Protein AF-A0A7S4CGT8-F1 (afdb_monomer)

Organism: NCBI:txid73025

Nearest PDB structures (foldseek):
  7f4m-assembly1_B  TM=7.352E-01  e=2.333E-02  Tetrahymena thermophila SB210
  4tog-assembly1_A  TM=1.913E-01  e=3.742E+00  Pseudomonas aeruginosa PAO1
  4toh-assembly1_A  TM=1.642E-01  e=3.742E+00  Pseudomonas aeruginosa PAO1
  5d8y-assembly1_A  TM=1.701E-01  e=5.578E+00  Pseudomonas aeruginosa PAO1
  5d8y-assembly1_C  TM=1.646E-01  e=7.419E+00  Pseudomonas aeruginosa PAO1

pLDDT: mean 87.57, std 8.96, range [47.09, 98.0]

Solvent-accessible surface area (backbone atoms only — not comparable to full-atom values): 11801 Å² total; per-residue (Å²): 112,94,61,56,72,64,44,48,50,9,46,46,45,44,24,34,70,66,15,29,82,41,47,69,58,43,48,74,68,22,32,55,65,94,59,52,67,67,51,56,52,52,40,47,26,62,61,36,29,29,68,76,59,76,47,44,58,66,38,24,33,45,56,68,61,46,21,54,53,39,55,50,50,48,52,54,37,70,78,32,62,68,57,20,62,75,69,33,38,42,77,56,96,81,23,42,35,77,52,74,78,83,74,50,72,66,57,38,52,52,43,30,50,54,43,37,75,75,32,33,58,52,74,65,56,36,53,50,51,74,68,36,60,71,57,47,48,54,25,44,52,40,24,61,54,40,50,56,51,51,52,52,52,51,52,52,50,51,51,52,52,50,55,52,52,53,50,54,49,51,52,51,50,50,51,52,50,52,56,54,56,73,73,49,56,72,69,58,50,50,54,50,52,51,53,51,50,54,52,51,52,54,52,51,53,52,50,52,54,50,50,56,52,53,57,54,66,76,74,112

Radius of gyration: 32.78 Å; Cα contacts (8 Å, |Δi|>4): 185; chains: 1; bounding box: 72×41×88 Å

Mean predicted aligned error: 11.58 Å

Secondary structure (DSSP, 8-state):
--S-HHHHHHHHHHHHHH-TT-HHHHHHTTSSTT--HHHHHHHHHHHHTBS--GGGTT--B-HHHHHHHHHHHHHHHHH-HHHHHHHTEEEETTEEEE-SSPPPHHHHHHHHHHHHHHHBPPHHHHHHHTT-HHHHHHHHHHHHHHHHHHHHHHHHHHHHHHHHHHHHHHHHHHHHHHHHHHTS-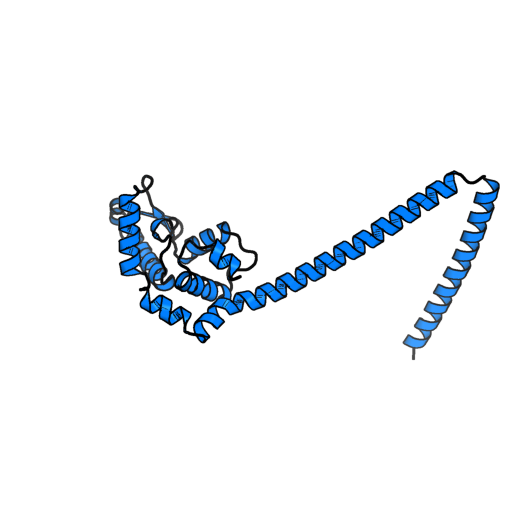HHHHHHHHHHHHHHHHHHHHHHHHHHHHHHHHT--

Foldseek 3Di:
DPDDPLLVLLLQLCCLQFNPPVVVVCVVLQSPDPDDPVNNLVCLQVQLQENDCLLRGRFNFRSVQSSVVLQVVLVVCVVPVVVCVVVQWDRDPSHIYHHDDDDDPVRSVVSNVVRCVRTGDDPVRSVVCVVDPVSVCSNNVSNVVSVVVVVVVVVVVVVVVVVVVVVVVVVVVVVVVVVVLVPDDPVVNVVVVVVVVVVVVVVVVVVVVVVVVVVVVVVD

Structure (mmCIF, N/CA/C/O backbone):
data_AF-A0A7S4CGT8-F1
#
_entry.id   AF-A0A7S4CGT8-F1
#
loop_
_atom_site.group_PDB
_atom_site.id
_atom_site.type_symbol
_atom_site.label_atom_id
_atom_site.label_alt_id
_atom_site.label_comp_id
_atom_site.label_asym_id
_atom_site.label_entity_id
_atom_site.label_seq_id
_atom_site.pdbx_PDB_ins_code
_atom_site.Cartn_x
_atom_site.Cartn_y
_atom_site.Cartn_z
_atom_site.occupancy
_atom_site.B_iso_or_equiv
_atom_site.auth_seq_id
_atom_site.auth_comp_id
_atom_site.auth_asym_id
_atom_site.auth_atom_id
_atom_site.pdbx_PDB_model_num
ATOM 1 N N . VAL A 1 1 ? -8.430 6.911 -1.089 1.00 69.12 1 VAL A N 1
ATOM 2 C CA . VAL A 1 1 ? -7.088 6.380 -0.722 1.00 69.12 1 VAL A CA 1
ATOM 3 C C . VAL A 1 1 ? -6.114 6.291 -1.906 1.00 69.12 1 VAL A C 1
ATOM 5 O O . VAL A 1 1 ? -4.959 5.970 -1.682 1.00 69.12 1 VAL A O 1
ATOM 8 N N . GLY A 1 2 ? -6.520 6.610 -3.147 1.00 80.12 2 GLY A N 1
ATOM 9 C CA . GLY A 1 2 ? -5.608 6.614 -4.307 1.00 80.12 2 GLY A CA 1
ATOM 10 C C . GLY A 1 2 ? -5.154 5.225 -4.782 1.00 80.12 2 GLY A C 1
ATOM 11 O O . GLY A 1 2 ? -4.204 5.131 -5.553 1.00 80.12 2 GLY A O 1
ATOM 12 N N . LEU A 1 3 ? -5.808 4.159 -4.312 1.00 85.75 3 LEU A N 1
ATOM 13 C CA . LEU A 1 3 ? -5.615 2.781 -4.762 1.00 85.75 3 LEU A CA 1
ATOM 14 C C . LEU A 1 3 ? -6.797 2.357 -5.632 1.00 85.75 3 LEU A C 1
ATOM 16 O O . LEU A 1 3 ? -7.907 2.843 -5.413 1.00 85.75 3 LEU A O 1
ATOM 20 N N . SER A 1 4 ? -6.561 1.428 -6.563 1.00 88.25 4 SER A N 1
ATOM 21 C CA . SER A 1 4 ? -7.656 0.706 -7.213 1.00 88.25 4 SER A CA 1
ATOM 22 C C . SER A 1 4 ? -8.393 -0.165 -6.190 1.00 88.25 4 SER A C 1
ATOM 24 O O . SER A 1 4 ? -7.804 -0.575 -5.185 1.00 88.25 4 SER A O 1
ATOM 26 N N . ASP A 1 5 ? -9.657 -0.495 -6.449 1.00 88.81 5 ASP A N 1
ATOM 27 C CA . ASP A 1 5 ? -10.450 -1.324 -5.530 1.00 88.81 5 ASP A CA 1
ATOM 28 C C . ASP A 1 5 ? -9.808 -2.693 -5.290 1.00 88.81 5 ASP A C 1
ATOM 30 O O . ASP A 1 5 ? -9.811 -3.210 -4.174 1.00 88.81 5 ASP A O 1
ATOM 34 N N . VAL A 1 6 ? -9.174 -3.256 -6.322 1.00 87.25 6 VAL A N 1
ATOM 35 C CA . VAL A 1 6 ? -8.479 -4.542 -6.215 1.00 87.25 6 VAL A CA 1
ATOM 36 C C . VAL A 1 6 ? -7.229 -4.431 -5.348 1.00 87.25 6 VAL A C 1
ATOM 38 O O . VAL A 1 6 ? -6.981 -5.307 -4.520 1.00 87.25 6 VAL A O 1
ATOM 41 N N . ASP A 1 7 ? -6.446 -3.366 -5.506 1.00 88.75 7 ASP A N 1
ATOM 42 C CA . ASP A 1 7 ? -5.240 -3.163 -4.699 1.00 88.75 7 ASP A CA 1
ATOM 43 C C . ASP A 1 7 ? -5.604 -2.898 -3.238 1.00 88.75 7 ASP A C 1
ATOM 45 O O . ASP A 1 7 ? -4.965 -3.428 -2.330 1.00 88.75 7 ASP A O 1
ATOM 49 N N . LEU A 1 8 ? -6.672 -2.132 -3.000 1.00 92.12 8 LEU A N 1
ATOM 50 C CA . LEU A 1 8 ? -7.197 -1.908 -1.660 1.00 92.12 8 LEU A CA 1
ATOM 51 C C . LEU A 1 8 ? -7.699 -3.214 -1.034 1.00 92.12 8 LEU A C 1
ATOM 53 O O . LEU A 1 8 ? -7.383 -3.494 0.120 1.00 92.12 8 LEU A O 1
ATOM 57 N N . GLN A 1 9 ? -8.439 -4.037 -1.779 1.00 92.00 9 GLN A N 1
ATOM 58 C CA . GLN A 1 9 ? -8.900 -5.329 -1.277 1.00 92.00 9 GLN A CA 1
ATOM 59 C C . GLN A 1 9 ? -7.729 -6.271 -0.980 1.00 92.00 9 GLN A C 1
ATOM 61 O O . GLN A 1 9 ? -7.696 -6.890 0.083 1.00 92.00 9 GLN A O 1
ATOM 66 N N . SER A 1 10 ? -6.735 -6.316 -1.870 1.00 91.62 10 SER A N 1
ATOM 67 C CA . SER A 1 10 ? -5.500 -7.076 -1.661 1.00 91.62 10 SER A CA 1
ATOM 68 C C . SER A 1 10 ? -4.807 -6.607 -0.385 1.00 91.62 10 SER A C 1
ATOM 70 O O . SER A 1 10 ? -4.467 -7.433 0.458 1.00 91.62 10 SER A O 1
ATOM 72 N N . PHE A 1 11 ? -4.683 -5.286 -0.192 1.00 93.31 11 PHE A N 1
ATOM 73 C CA . PHE A 1 11 ? -4.120 -4.667 1.010 1.00 93.31 11 PHE A CA 1
ATOM 74 C C . PHE A 1 11 ? -4.829 -5.101 2.292 1.00 93.31 11 PHE A C 1
ATOM 76 O O . PHE A 1 11 ? -4.173 -5.597 3.212 1.00 93.31 11 PHE A O 1
ATOM 83 N N . LYS A 1 12 ? -6.161 -4.995 2.328 1.00 95.12 12 LYS A N 1
ATOM 84 C CA . LYS A 1 12 ? -6.970 -5.444 3.468 1.00 95.12 12 LYS A CA 1
ATOM 85 C C . LYS A 1 12 ? -6.746 -6.927 3.764 1.00 95.12 12 LYS A C 1
ATOM 87 O O . LYS A 1 12 ? -6.490 -7.288 4.911 1.00 95.12 12 LYS A O 1
ATOM 92 N N . ASN A 1 13 ? -6.770 -7.781 2.743 1.00 94.81 13 ASN A N 1
ATOM 93 C CA . ASN A 1 13 ? -6.545 -9.215 2.915 1.00 94.81 13 ASN A CA 1
ATOM 94 C C . ASN A 1 13 ? -5.119 -9.528 3.405 1.00 94.81 13 ASN A C 1
ATOM 96 O O . ASN A 1 13 ? -4.926 -10.369 4.281 1.00 94.81 13 ASN A O 1
ATOM 100 N N . GLY A 1 14 ? -4.118 -8.803 2.902 1.00 94.19 14 GLY A N 1
ATOM 101 C CA . GLY A 1 14 ? -2.736 -8.908 3.361 1.00 94.19 14 GLY A CA 1
ATOM 102 C C . GLY A 1 14 ? -2.590 -8.577 4.843 1.00 94.19 14 GLY A C 1
ATOM 103 O O . GLY A 1 14 ? -1.910 -9.297 5.571 1.00 94.19 14 GLY A O 1
ATOM 104 N N . VAL A 1 15 ? -3.270 -7.531 5.317 1.00 96.44 15 VAL A N 1
ATOM 105 C CA . VAL A 1 15 ? -3.311 -7.187 6.745 1.00 96.44 15 VAL A CA 1
ATOM 106 C C . VAL A 1 15 ? -3.970 -8.297 7.571 1.00 96.44 15 VAL A C 1
ATOM 108 O O . VAL A 1 15 ? -3.443 -8.645 8.628 1.00 96.44 15 VAL A O 1
ATOM 111 N N . LYS A 1 16 ? -5.055 -8.911 7.075 1.00 96.94 16 LYS A N 1
ATOM 112 C CA . LYS A 1 16 ? -5.701 -10.062 7.731 1.00 96.94 16 LYS A CA 1
ATOM 113 C C . LYS A 1 16 ? -4.757 -11.271 7.856 1.00 96.94 16 LYS A C 1
ATOM 115 O O . LYS A 1 16 ? -4.720 -11.907 8.904 1.00 96.94 16 LYS A O 1
ATOM 120 N N . LEU A 1 17 ? -3.945 -11.568 6.837 1.00 95.06 17 LEU A N 1
ATOM 121 C CA . LEU A 1 17 ? -3.039 -12.733 6.844 1.00 95.06 17 LEU A CA 1
ATOM 122 C C . LEU A 1 17 ? -1.721 -12.515 7.568 1.00 95.06 17 LEU A C 1
ATOM 124 O O . LEU A 1 17 ? -1.195 -13.434 8.190 1.00 95.06 17 LEU A O 1
ATOM 128 N N . PHE A 1 18 ? -1.129 -11.338 7.414 1.00 94.88 18 PHE A N 1
ATOM 129 C CA . PHE A 1 18 ? 0.253 -11.101 7.821 1.00 94.88 18 PHE A CA 1
ATOM 130 C C . PHE A 1 18 ? 0.372 -10.211 9.047 1.00 94.88 18 PHE A C 1
ATOM 132 O O . PHE A 1 18 ? 1.455 -10.151 9.628 1.00 94.88 18 PHE A O 1
ATOM 139 N N . GLY A 1 19 ? -0.715 -9.549 9.434 1.00 95.75 19 GLY A N 1
ATOM 140 C CA . GLY A 1 19 ? -0.743 -8.585 10.514 1.00 95.75 19 GLY A CA 1
ATOM 141 C C . GLY A 1 19 ? -0.396 -7.174 10.045 1.00 95.75 19 GLY A C 1
ATOM 142 O O . GLY A 1 19 ? 0.432 -6.937 9.158 1.00 95.75 19 GLY A O 1
ATOM 143 N N . PHE A 1 20 ? -1.032 -6.205 10.682 1.00 96.94 20 PHE A N 1
ATOM 144 C CA . PHE A 1 20 ? -0.817 -4.788 10.462 1.00 96.94 20 PHE A CA 1
ATOM 145 C C . PHE A 1 20 ? 0.588 -4.375 10.921 1.00 96.94 20 PHE A C 1
ATOM 147 O O . PHE A 1 20 ? 1.116 -4.883 11.909 1.00 96.94 20 PHE A O 1
ATOM 154 N N . GLY A 1 21 ? 1.245 -3.464 10.206 1.00 93.19 21 GLY A N 1
ATOM 155 C CA . GLY A 1 21 ? 2.627 -3.081 10.519 1.00 93.19 21 GLY A CA 1
ATOM 156 C C . GLY A 1 21 ? 3.690 -3.974 9.876 1.00 93.19 21 GLY A C 1
ATOM 157 O O . GLY A 1 21 ? 4.863 -3.608 9.864 1.00 93.19 21 GLY A O 1
ATOM 158 N N . ARG A 1 22 ? 3.324 -5.129 9.301 1.00 94.19 22 ARG A N 1
ATOM 159 C CA . ARG A 1 22 ? 4.270 -6.053 8.645 1.00 94.19 22 ARG A CA 1
ATOM 160 C C . ARG A 1 22 ? 4.529 -5.676 7.182 1.00 94.19 22 ARG A C 1
ATOM 162 O O . ARG A 1 22 ? 4.508 -6.523 6.293 1.00 94.19 22 ARG A O 1
ATOM 169 N N . TRP A 1 23 ? 4.820 -4.400 6.937 1.00 92.88 23 TRP A N 1
ATOM 170 C CA . TRP A 1 23 ? 4.952 -3.806 5.599 1.00 92.88 23 TRP A CA 1
ATOM 171 C C . TRP A 1 23 ? 6.013 -4.489 4.738 1.00 92.88 23 TRP A C 1
ATOM 173 O O . TRP A 1 23 ? 5.757 -4.802 3.580 1.00 92.88 23 TRP A O 1
ATOM 183 N N . THR A 1 24 ? 7.169 -4.819 5.319 1.00 88.00 24 THR A N 1
ATOM 184 C CA . THR A 1 24 ? 8.230 -5.566 4.626 1.00 88.00 24 THR A CA 1
ATOM 185 C C . THR A 1 24 ? 7.736 -6.925 4.135 1.00 88.00 24 THR A C 1
ATOM 187 O O . THR A 1 24 ? 8.058 -7.327 3.020 1.00 88.00 24 THR A O 1
ATOM 190 N N . LYS A 1 25 ? 6.903 -7.614 4.928 1.00 88.56 25 LYS A N 1
ATOM 191 C CA . LYS A 1 25 ? 6.319 -8.906 4.550 1.00 88.56 25 LYS A CA 1
ATOM 192 C C . LYS A 1 25 ? 5.312 -8.735 3.413 1.00 88.56 25 LYS A C 1
ATOM 194 O O . LYS A 1 25 ? 5.403 -9.469 2.434 1.00 88.56 25 LYS A O 1
ATOM 199 N N . LEU A 1 26 ? 4.432 -7.729 3.491 1.00 89.12 26 LEU A N 1
ATOM 200 C CA . LEU A 1 26 ? 3.489 -7.386 2.411 1.00 89.12 26 LEU A CA 1
ATOM 201 C C . LEU A 1 26 ? 4.215 -7.041 1.100 1.00 89.12 26 LEU A C 1
ATOM 203 O O . LEU A 1 26 ? 3.811 -7.474 0.020 1.00 89.12 26 LEU A O 1
ATOM 207 N N . ASN A 1 27 ? 5.332 -6.321 1.196 1.00 84.69 27 ASN A N 1
ATOM 208 C CA . ASN A 1 27 ? 6.178 -5.995 0.053 1.00 84.69 27 ASN A CA 1
ATOM 209 C C . ASN A 1 27 ? 6.878 -7.217 -0.534 1.00 84.69 27 ASN A C 1
ATOM 211 O O . ASN A 1 27 ? 6.906 -7.368 -1.755 1.00 84.69 27 ASN A O 1
ATOM 215 N N . HIS A 1 28 ? 7.399 -8.107 0.311 1.00 82.25 28 HIS A N 1
ATOM 216 C CA . HIS A 1 28 ? 8.063 -9.327 -0.139 1.00 82.25 28 HIS A CA 1
ATOM 217 C C . HIS A 1 28 ? 7.105 -10.249 -0.904 1.00 82.25 28 HIS A C 1
ATOM 219 O O . HIS A 1 28 ? 7.458 -10.802 -1.945 1.00 82.25 28 HIS A O 1
ATOM 225 N N . VAL A 1 29 ? 5.852 -10.350 -0.450 1.00 81.88 29 VAL A N 1
ATOM 226 C CA . VAL A 1 29 ? 4.817 -11.106 -1.170 1.00 81.88 29 VAL A CA 1
ATOM 227 C C . VAL A 1 29 ? 4.215 -10.333 -2.351 1.00 81.88 29 VAL A C 1
ATOM 229 O O . VAL A 1 29 ? 3.444 -10.911 -3.109 1.00 81.88 29 VAL A O 1
ATOM 232 N N . GLY A 1 30 ? 4.618 -9.076 -2.571 1.00 79.12 30 GLY A N 1
ATOM 233 C CA . GLY A 1 30 ? 4.295 -8.274 -3.755 1.00 79.12 30 GLY A CA 1
ATOM 234 C C . GLY A 1 30 ? 2.875 -7.712 -3.781 1.00 79.12 30 GLY A C 1
ATOM 235 O O . GLY A 1 30 ? 2.289 -7.593 -4.851 1.00 79.12 30 GLY A O 1
ATOM 236 N N . LEU A 1 31 ? 2.327 -7.387 -2.612 1.00 83.62 31 LEU A N 1
ATOM 237 C CA . LEU A 1 31 ? 0.916 -7.058 -2.431 1.00 83.62 31 LEU A CA 1
ATOM 238 C C . LEU A 1 31 ? 0.550 -5.631 -2.880 1.00 83.62 31 LEU A C 1
ATOM 240 O O . LEU A 1 31 ? -0.536 -5.430 -3.408 1.00 83.62 31 LEU A O 1
ATOM 244 N N . LEU A 1 32 ? 1.482 -4.673 -2.771 1.00 84.06 32 LEU A N 1
ATOM 245 C CA . LEU A 1 32 ? 1.433 -3.369 -3.449 1.00 84.06 32 LEU A CA 1
ATOM 246 C C . LEU A 1 32 ? 2.801 -3.066 -4.092 1.00 84.06 32 LEU A C 1
ATOM 248 O O . LEU A 1 32 ? 3.673 -2.433 -3.490 1.00 84.06 32 LEU A O 1
ATOM 252 N N . PRO A 1 33 ? 3.054 -3.573 -5.306 1.00 76.44 33 PRO A N 1
ATOM 253 C CA . PRO A 1 33 ? 4.374 -3.526 -5.911 1.00 76.44 33 PRO A CA 1
ATOM 254 C C . PRO A 1 33 ? 4.796 -2.089 -6.240 1.00 76.44 33 PRO A C 1
ATOM 256 O O . PRO A 1 33 ? 4.076 -1.361 -6.908 1.00 76.44 33 PRO A O 1
ATOM 259 N N . GLY A 1 34 ? 6.001 -1.709 -5.802 1.00 78.88 34 GLY A N 1
ATOM 260 C CA . GLY A 1 34 ? 6.556 -0.367 -6.034 1.00 78.88 34 GLY A CA 1
ATOM 261 C C . GLY A 1 34 ? 6.214 0.646 -4.936 1.00 78.88 34 GLY A C 1
ATOM 262 O O . GLY A 1 34 ? 6.740 1.751 -4.961 1.00 78.88 34 GLY A O 1
ATOM 263 N N . ARG A 1 35 ? 5.389 0.260 -3.953 1.00 85.06 35 ARG A N 1
ATOM 264 C CA . ARG A 1 35 ? 5.069 1.076 -2.777 1.00 85.06 35 ARG A CA 1
ATOM 265 C C . ARG A 1 35 ? 6.068 0.823 -1.645 1.00 85.06 35 ARG A C 1
ATOM 267 O O . ARG A 1 35 ? 6.418 -0.321 -1.338 1.00 85.06 35 ARG A O 1
ATOM 274 N N . GLY A 1 36 ? 6.526 1.897 -1.013 1.00 86.62 36 GLY A N 1
ATOM 275 C CA . GLY A 1 36 ? 7.383 1.850 0.167 1.00 86.62 36 GLY A CA 1
ATOM 276 C C . GLY A 1 36 ? 6.578 1.751 1.462 1.00 86.62 36 GLY A C 1
ATOM 277 O O . GLY A 1 36 ? 5.362 1.906 1.478 1.00 86.62 36 GLY A O 1
ATOM 278 N N . THR A 1 37 ? 7.262 1.539 2.587 1.00 90.56 37 THR A N 1
ATOM 279 C CA . THR A 1 37 ? 6.637 1.521 3.924 1.00 90.56 37 THR A CA 1
ATOM 280 C C . THR A 1 37 ? 5.828 2.791 4.223 1.00 90.56 37 THR A C 1
ATOM 282 O O . THR A 1 37 ? 4.755 2.703 4.816 1.00 90.56 37 THR A O 1
ATOM 285 N N . ALA A 1 38 ? 6.316 3.958 3.788 1.00 91.44 38 ALA A N 1
ATOM 286 C CA . ALA A 1 38 ? 5.628 5.236 3.971 1.00 91.44 38 ALA A CA 1
ATOM 287 C C . ALA A 1 38 ? 4.255 5.260 3.279 1.00 91.44 38 ALA A C 1
ATOM 289 O O . ALA A 1 38 ? 3.281 5.698 3.889 1.00 91.44 38 ALA A O 1
ATOM 290 N N . ASP A 1 39 ? 4.152 4.700 2.067 1.00 91.94 39 ASP A N 1
ATOM 291 C CA . ASP A 1 39 ? 2.876 4.583 1.361 1.00 91.94 39 ASP A CA 1
ATOM 292 C C . ASP A 1 39 ? 1.871 3.742 2.160 1.00 91.94 39 ASP A C 1
ATOM 294 O O . ASP A 1 39 ? 0.723 4.145 2.309 1.00 91.94 39 ASP A O 1
ATOM 298 N N . TYR A 1 40 ? 2.277 2.585 2.707 1.00 94.19 40 TYR A N 1
ATOM 299 C CA . TYR A 1 40 ? 1.374 1.731 3.498 1.00 94.19 40 TYR A CA 1
ATOM 300 C C . TYR A 1 40 ? 0.826 2.454 4.727 1.00 94.19 40 TYR A C 1
ATOM 302 O O . TYR A 1 40 ? -0.351 2.297 5.062 1.00 94.19 40 TYR A O 1
ATOM 310 N N . VAL A 1 41 ? 1.669 3.240 5.397 1.00 94.94 41 VAL A N 1
ATOM 311 C CA . VAL A 1 41 ? 1.268 4.057 6.546 1.00 94.94 41 VAL A CA 1
ATOM 312 C C . VAL A 1 41 ? 0.244 5.100 6.112 1.00 94.94 41 VAL A C 1
ATOM 314 O O . VAL A 1 41 ? -0.832 5.166 6.701 1.00 94.94 41 VAL A O 1
ATOM 317 N N . GLU A 1 42 ? 0.525 5.852 5.050 1.00 94.44 42 GLU A N 1
ATOM 318 C CA . GLU A 1 42 ? -0.376 6.890 4.544 1.00 94.44 42 GLU A CA 1
ATOM 319 C C . GLU A 1 42 ? -1.716 6.312 4.063 1.00 94.44 42 GLU A C 1
ATOM 321 O O . GLU A 1 42 ? -2.788 6.822 4.402 1.00 94.44 42 GLU A O 1
ATOM 326 N N . ILE A 1 43 ? -1.669 5.207 3.316 1.00 94.56 43 ILE A N 1
ATOM 327 C CA . ILE A 1 43 ? -2.843 4.449 2.875 1.00 94.56 43 ILE A CA 1
ATOM 328 C C . ILE A 1 43 ? -3.669 4.027 4.089 1.00 94.56 43 ILE A C 1
ATOM 330 O O . ILE A 1 43 ? -4.881 4.243 4.107 1.00 94.56 43 ILE A O 1
ATOM 334 N N . SER A 1 44 ? -3.026 3.468 5.117 1.00 96.31 44 SER A N 1
ATOM 335 C CA . SER A 1 44 ? -3.701 3.015 6.336 1.00 96.31 44 SER A CA 1
ATOM 336 C C . SER A 1 44 ? -4.349 4.170 7.092 1.00 96.31 44 SER A C 1
ATOM 338 O O . SER A 1 44 ? -5.509 4.055 7.474 1.00 96.31 44 SER A O 1
ATOM 340 N N . GLN A 1 45 ? -3.644 5.291 7.273 1.00 95.75 45 GLN A N 1
ATOM 341 C CA . GLN A 1 45 ? -4.169 6.466 7.976 1.00 95.75 45 GLN A CA 1
ATOM 342 C C . GLN A 1 45 ? -5.399 7.038 7.272 1.00 95.75 45 GLN A C 1
ATOM 344 O O . GLN A 1 45 ? -6.434 7.274 7.897 1.00 95.75 45 GLN A O 1
ATOM 349 N N . ARG A 1 46 ? -5.304 7.209 5.947 1.00 95.25 46 ARG A N 1
ATOM 350 C CA . ARG A 1 46 ? -6.398 7.720 5.115 1.00 95.25 46 ARG A CA 1
ATOM 351 C C . ARG A 1 46 ? -7.582 6.758 5.077 1.00 95.25 46 ARG A C 1
ATOM 353 O O . ARG A 1 46 ? -8.722 7.205 5.131 1.00 95.25 46 ARG A O 1
ATOM 360 N N . PHE A 1 47 ? -7.329 5.455 4.956 1.00 96.75 47 PHE A N 1
ATOM 361 C CA . PHE A 1 47 ? -8.391 4.455 4.891 1.00 96.75 47 PHE A CA 1
ATOM 362 C C . PHE A 1 47 ? -9.110 4.303 6.233 1.00 96.75 47 PHE A C 1
ATOM 364 O O . PHE A 1 47 ? -10.334 4.351 6.274 1.00 96.75 47 PHE A O 1
ATOM 371 N N . LEU A 1 48 ? -8.361 4.154 7.326 1.00 97.62 48 LEU A N 1
ATOM 372 C CA . LEU A 1 48 ? -8.920 3.956 8.665 1.00 97.62 48 LEU A CA 1
ATOM 373 C C . LEU A 1 48 ? -9.438 5.254 9.293 1.00 97.62 48 LEU A C 1
ATOM 375 O O . LEU A 1 48 ? -10.050 5.192 10.352 1.00 97.62 48 LEU A O 1
ATOM 379 N N . LYS A 1 49 ? -9.167 6.415 8.685 1.00 96.81 49 LYS A N 1
ATOM 380 C CA . LYS A 1 49 ? -9.476 7.743 9.233 1.00 96.81 49 LYS A CA 1
ATOM 381 C C . LYS A 1 49 ? -8.914 7.962 10.640 1.00 96.81 49 LYS A C 1
ATOM 383 O O . LYS A 1 49 ? -9.551 8.575 11.490 1.00 96.81 49 LYS A O 1
ATOM 388 N N . GLN A 1 50 ? -7.689 7.503 10.877 1.00 96.12 50 GLN A N 1
ATOM 389 C CA . GLN A 1 50 ? -6.953 7.797 12.108 1.00 96.12 50 GLN A CA 1
ATOM 390 C C . GLN A 1 50 ? -5.479 8.054 11.810 1.00 96.12 50 GLN A C 1
ATOM 392 O O . GLN A 1 50 ? -4.888 7.402 10.953 1.00 96.12 50 GLN A O 1
ATOM 397 N N . GLN A 1 51 ? -4.872 9.000 12.520 1.00 94.25 51 GLN A N 1
ATOM 398 C CA . GLN A 1 51 ? -3.464 9.344 12.331 1.00 94.25 51 GLN A CA 1
ATOM 399 C C . GLN A 1 51 ? -2.538 8.351 13.047 1.00 94.25 51 GLN A C 1
ATOM 401 O O . GLN A 1 51 ? -1.535 7.903 12.487 1.00 94.25 51 GLN A O 1
ATOM 406 N N . SER A 1 52 ? -2.856 8.009 14.296 1.00 92.56 52 SER A N 1
ATOM 407 C CA . SER A 1 52 ? -2.031 7.098 15.085 1.00 92.56 52 SER A CA 1
ATOM 408 C C . SER A 1 52 ? -2.358 5.650 14.746 1.00 92.56 52 SER A C 1
ATOM 410 O O . SER A 1 52 ? -3.510 5.235 14.791 1.00 92.56 52 SER A O 1
ATOM 412 N N . LEU A 1 53 ? -1.326 4.872 14.427 1.00 94.50 53 LEU A N 1
ATOM 413 C CA . LEU A 1 53 ? -1.450 3.460 14.054 1.00 94.50 53 LEU A CA 1
ATOM 414 C C . LEU A 1 53 ? -0.693 2.522 15.003 1.00 94.50 53 LEU A C 1
ATOM 416 O O . LEU A 1 53 ? -0.713 1.304 14.834 1.00 94.50 53 LEU A O 1
ATOM 420 N N . SER A 1 54 ? 0.006 3.070 15.999 1.00 91.50 54 SER A N 1
ATOM 421 C CA . SER A 1 54 ? 0.921 2.310 16.858 1.00 91.50 54 SER A CA 1
ATOM 422 C C . SER A 1 54 ? 0.214 1.230 17.682 1.00 91.50 54 SER A C 1
ATOM 424 O O . SER A 1 54 ? 0.815 0.194 17.959 1.00 91.50 54 SER A O 1
ATOM 426 N N . ALA A 1 55 ? -1.059 1.448 18.019 1.00 92.81 55 ALA A N 1
ATOM 427 C CA . ALA A 1 55 ? -1.906 0.511 18.754 1.00 92.81 55 ALA A CA 1
ATOM 428 C C . ALA A 1 55 ? -2.511 -0.608 17.883 1.00 92.81 55 ALA A C 1
ATOM 430 O O . ALA A 1 55 ? -3.293 -1.413 18.381 1.00 92.81 55 ALA A O 1
ATOM 431 N N . LEU A 1 56 ? -2.185 -0.649 16.589 1.00 96.12 56 LEU A N 1
ATOM 432 C CA . LEU A 1 56 ? -2.601 -1.711 15.666 1.00 96.12 56 LEU A CA 1
ATOM 433 C C . LEU A 1 56 ? -1.444 -2.636 15.290 1.00 96.12 56 LEU A C 1
ATOM 435 O O . LEU A 1 56 ? -1.647 -3.643 14.619 1.00 96.12 56 LEU A O 1
ATOM 439 N N . ALA A 1 57 ? -0.213 -2.279 15.660 1.00 93.00 57 ALA A N 1
ATOM 440 C CA . ALA A 1 57 ? 0.976 -2.987 15.219 1.00 93.00 57 ALA A CA 1
ATOM 441 C C . ALA A 1 57 ? 0.936 -4.467 15.635 1.00 93.00 57 ALA A C 1
ATOM 443 O O . ALA A 1 57 ? 0.775 -4.795 16.806 1.00 93.00 57 ALA A O 1
ATOM 444 N N . GLY A 1 58 ? 1.117 -5.353 14.657 1.00 93.38 58 GLY A N 1
ATOM 445 C CA . GLY A 1 58 ? 1.116 -6.802 14.832 1.00 93.38 58 GLY A CA 1
ATOM 446 C C . GLY A 1 58 ? -0.262 -7.460 14.787 1.00 93.38 58 GLY A C 1
ATOM 447 O O . GLY A 1 58 ? -0.309 -8.681 14.674 1.00 93.38 58 GLY A O 1
ATOM 448 N N . LEU A 1 59 ? -1.360 -6.699 14.823 1.00 96.88 59 LEU A N 1
ATOM 449 C CA . LEU A 1 59 ? -2.704 -7.274 14.847 1.00 96.88 59 LEU A CA 1
ATOM 450 C C . LEU A 1 59 ? -3.131 -7.753 13.459 1.00 96.88 59 LEU A C 1
ATOM 452 O O . LEU A 1 59 ? -3.000 -7.029 12.471 1.00 96.88 59 LEU A O 1
ATOM 456 N N . HIS A 1 60 ? -3.695 -8.952 13.386 1.00 97.81 60 HIS A N 1
ATOM 457 C CA . HIS A 1 60 ? -4.426 -9.418 12.211 1.00 97.81 60 HIS A CA 1
ATOM 458 C C . HIS A 1 60 ? -5.821 -8.825 12.303 1.00 97.81 60 HIS A C 1
ATOM 460 O O . HIS A 1 60 ? -6.571 -9.235 13.176 1.00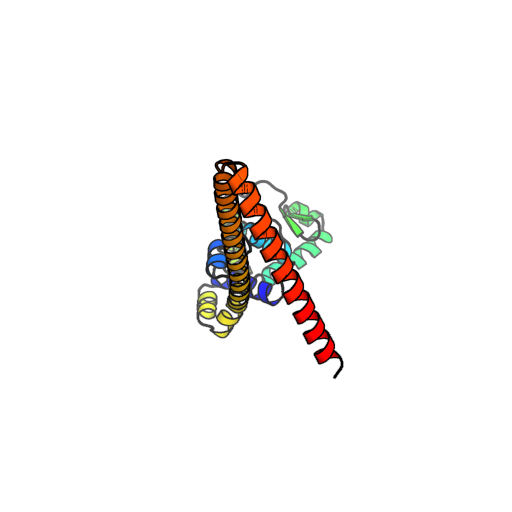 97.81 60 HIS A O 1
ATOM 466 N N . LEU A 1 61 ? -6.155 -7.820 11.496 1.00 95.44 61 LEU A N 1
ATOM 467 C CA . LEU A 1 61 ? -7.340 -7.003 11.765 1.00 95.44 61 LEU A CA 1
ATOM 468 C C . LEU A 1 61 ? -8.268 -6.857 10.568 1.00 95.44 61 LEU A C 1
ATOM 470 O O . LEU A 1 61 ? -7.832 -6.785 9.416 1.00 95.44 61 LEU A O 1
ATOM 474 N N . ASP A 1 62 ? -9.561 -6.768 10.864 1.00 96.94 62 ASP A N 1
ATOM 475 C CA . ASP A 1 62 ? -10.560 -6.368 9.887 1.00 96.94 62 ASP A CA 1
ATOM 476 C C . ASP A 1 62 ? -10.578 -4.840 9.752 1.00 96.94 62 ASP A C 1
ATOM 478 O O . ASP A 1 62 ? -11.127 -4.107 10.580 1.00 96.94 62 ASP A O 1
ATOM 482 N N . MET A 1 63 ? -9.932 -4.360 8.688 1.00 97.25 63 MET A N 1
ATOM 483 C CA . MET A 1 63 ? -9.793 -2.929 8.431 1.00 97.25 63 MET A CA 1
ATOM 484 C C . MET A 1 63 ? -11.139 -2.248 8.163 1.00 97.25 63 MET A C 1
ATOM 486 O O . MET A 1 63 ? -11.285 -1.075 8.502 1.00 97.25 63 MET A O 1
ATOM 490 N N . ASP A 1 64 ? -12.108 -2.953 7.571 1.00 97.88 64 ASP A N 1
ATOM 491 C CA . ASP A 1 64 ? -13.423 -2.385 7.265 1.00 97.88 64 ASP A CA 1
ATOM 492 C C . ASP A 1 64 ? -14.214 -2.155 8.565 1.00 97.88 64 ASP A C 1
ATOM 494 O O . ASP A 1 64 ? -14.773 -1.074 8.758 1.00 97.88 64 ASP A O 1
ATOM 498 N N . LYS A 1 65 ? -14.167 -3.111 9.508 1.00 97.75 65 LYS A N 1
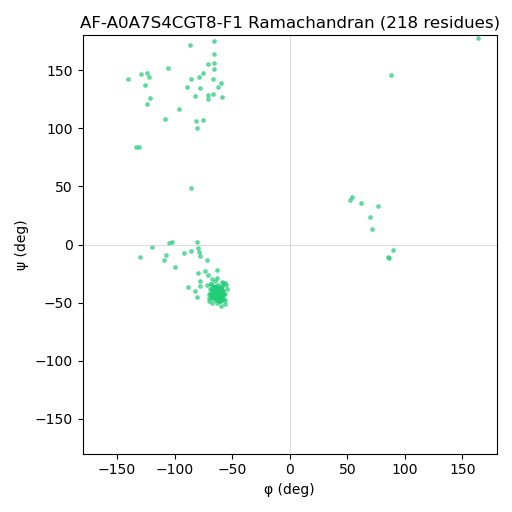ATOM 499 C CA . LYS A 1 65 ? -14.784 -2.953 10.841 1.00 97.75 65 LYS A CA 1
ATOM 500 C C . LYS A 1 65 ? -14.184 -1.783 11.621 1.00 97.75 65 LYS A C 1
ATOM 502 O O . LYS A 1 65 ? -14.917 -0.968 12.179 1.00 97.75 65 LYS A O 1
ATOM 507 N N . LEU A 1 66 ? -12.853 -1.680 11.646 1.00 97.50 66 LEU A N 1
ATOM 508 C CA . LEU A 1 66 ? -12.160 -0.589 12.337 1.00 97.50 66 LEU A CA 1
ATOM 509 C C . LEU A 1 66 ? -12.471 0.771 11.701 1.00 97.50 66 LEU A C 1
ATOM 511 O O . LEU A 1 66 ? -12.713 1.745 12.410 1.00 97.50 66 LEU A O 1
ATOM 515 N N . ARG A 1 67 ? -12.507 0.840 10.367 1.00 97.56 67 ARG A N 1
ATOM 516 C CA . ARG A 1 67 ? -12.894 2.061 9.657 1.00 97.56 67 ARG A CA 1
ATOM 517 C C . ARG A 1 67 ? -14.316 2.485 10.012 1.00 97.56 67 ARG A C 1
ATOM 519 O O . ARG A 1 67 ? -14.513 3.654 10.324 1.00 97.56 67 ARG A O 1
ATOM 526 N N . ALA A 1 68 ? -15.280 1.567 9.971 1.00 98.00 68 ALA A N 1
ATOM 527 C CA . ALA A 1 68 ? -16.670 1.874 10.301 1.00 98.00 68 ALA A CA 1
ATOM 528 C C . ALA A 1 68 ? -16.798 2.399 11.739 1.00 98.00 68 ALA A C 1
ATOM 530 O O . ALA A 1 68 ? -17.462 3.406 11.973 1.00 98.00 68 ALA A O 1
ATOM 531 N N . HIS A 1 69 ? -16.086 1.783 12.689 1.00 97.12 69 HIS A N 1
ATOM 532 C CA . HIS A 1 69 ? -16.040 2.284 14.061 1.00 97.12 69 HIS A CA 1
ATOM 533 C C . HIS A 1 69 ? -15.464 3.702 14.152 1.00 97.12 69 HIS A C 1
ATOM 535 O O . HIS A 1 69 ? -16.025 4.547 14.845 1.00 97.12 69 HIS A O 1
ATOM 541 N N . ASN A 1 70 ? -14.364 3.975 13.449 1.00 96.69 70 ASN A N 1
ATOM 542 C CA . ASN A 1 70 ? -13.754 5.301 13.452 1.00 96.69 70 ASN A CA 1
ATOM 543 C C . ASN A 1 70 ? -14.657 6.351 12.795 1.00 96.69 70 ASN A C 1
ATOM 545 O O . ASN A 1 70 ? -14.698 7.484 13.258 1.00 96.69 70 ASN A O 1
ATOM 549 N N . GLU A 1 71 ? -15.384 5.991 11.736 1.00 97.00 71 GLU A N 1
ATOM 550 C CA . GLU A 1 71 ? -16.362 6.874 11.091 1.00 97.00 71 GLU A CA 1
ATOM 551 C C . GLU A 1 71 ? -17.500 7.255 12.038 1.00 97.00 71 GLU A C 1
ATOM 553 O O . GLU A 1 71 ? -17.870 8.427 12.087 1.00 97.00 71 GLU A O 1
ATOM 558 N N . GLU A 1 72 ? -17.998 6.300 12.819 1.00 95.69 72 GLU A N 1
ATOM 559 C CA . GLU A 1 72 ? -19.020 6.560 13.832 1.00 95.69 72 GLU A CA 1
ATOM 560 C C . GLU A 1 72 ? -18.486 7.441 14.964 1.00 95.69 72 GLU A C 1
ATOM 562 O O . GLU A 1 72 ? -19.090 8.455 15.306 1.00 95.69 72 GLU A O 1
ATOM 567 N N . LEU A 1 73 ? -17.295 7.123 15.479 1.00 93.69 73 LEU A N 1
ATOM 568 C CA . LEU A 1 73 ? -16.655 7.926 16.517 1.00 93.69 73 LEU A CA 1
ATOM 569 C C . LEU A 1 73 ? -16.403 9.363 16.042 1.00 93.69 73 LEU A C 1
ATOM 571 O O . LEU A 1 73 ? -16.579 10.304 16.805 1.00 93.69 73 LEU A O 1
ATOM 575 N N . ILE A 1 74 ? -16.020 9.560 14.779 1.00 94.25 74 ILE A N 1
ATOM 576 C CA . ILE A 1 74 ? -15.857 10.901 14.208 1.00 94.25 74 ILE A CA 1
ATOM 577 C C . ILE A 1 74 ? -17.168 11.689 14.264 1.00 94.25 74 ILE A C 1
ATOM 579 O O . ILE A 1 74 ? -17.132 12.843 14.685 1.00 94.25 74 ILE A O 1
ATOM 583 N N . ARG A 1 75 ? -18.298 11.090 13.864 1.00 93.38 75 ARG A N 1
ATOM 584 C CA . ARG A 1 75 ? -19.609 11.760 13.910 1.00 93.38 75 ARG A CA 1
ATOM 585 C C . ARG A 1 75 ? -19.972 12.145 15.337 1.00 93.38 75 ARG A C 1
ATOM 587 O O . ARG A 1 75 ? -20.254 13.307 15.605 1.00 93.38 75 ARG A O 1
ATOM 594 N N . GLU A 1 76 ? -19.839 11.199 16.258 1.00 92.44 76 GLU A N 1
ATOM 595 C CA . GLU A 1 76 ? -20.140 11.423 17.669 1.00 92.44 76 GLU A CA 1
ATOM 596 C C . GLU A 1 76 ? -19.285 12.551 18.275 1.00 92.44 76 GLU A C 1
ATOM 598 O O . GLU A 1 76 ? -19.791 13.426 18.976 1.00 92.44 76 GLU A O 1
ATOM 603 N N . LEU A 1 77 ? -17.982 12.580 17.978 1.00 90.62 77 LEU A N 1
ATOM 604 C CA . LEU A 1 77 ? -17.079 13.621 18.476 1.00 90.62 77 LEU A CA 1
ATOM 605 C C . LEU A 1 77 ? -17.322 14.992 17.830 1.00 90.62 77 LEU A C 1
ATOM 607 O O . LEU A 1 77 ? -17.010 16.012 18.444 1.00 90.62 77 LEU A O 1
ATOM 611 N N . GLN A 1 78 ? -17.854 15.033 16.606 1.00 88.44 78 GLN A N 1
ATOM 612 C CA . GLN A 1 78 ? -18.262 16.280 15.955 1.00 88.44 78 GLN A CA 1
ATOM 613 C C . GLN A 1 78 ? -19.530 16.861 16.587 1.00 88.44 78 GLN A C 1
ATOM 615 O O . GLN A 1 78 ? -19.648 18.079 16.693 1.00 88.44 78 GLN A O 1
ATOM 620 N N . GLU A 1 79 ? -20.444 16.001 17.034 1.00 88.62 79 GLU A N 1
ATOM 621 C CA . GLU A 1 79 ? -21.676 16.396 17.723 1.00 88.62 79 GLU A CA 1
ATOM 622 C C . GLU A 1 79 ? -21.440 16.731 19.206 1.00 88.62 79 GLU A C 1
ATOM 624 O O . GLU A 1 79 ? -22.196 17.504 19.789 1.00 88.62 79 GLU A O 1
ATOM 629 N N . SER A 1 80 ? -20.381 16.187 19.819 1.00 86.25 80 SER A N 1
ATOM 630 C CA . SER A 1 80 ? -20.064 16.359 21.246 1.00 86.25 80 SER A CA 1
ATOM 631 C C . SER A 1 80 ? -18.600 16.766 21.498 1.00 86.25 80 SER A C 1
ATOM 633 O O . SER A 1 80 ? -17.765 15.921 21.849 1.00 86.25 80 SER A O 1
ATOM 635 N N . PRO A 1 81 ? -18.267 18.070 21.408 1.00 78.88 81 PRO A N 1
ATOM 636 C CA . PRO A 1 81 ? -16.904 18.574 21.617 1.00 78.88 81 PRO A CA 1
ATOM 637 C C . PRO A 1 81 ? -16.309 18.243 22.996 1.00 78.88 81 PRO A C 1
ATOM 639 O O . PRO A 1 81 ? -15.108 17.986 23.112 1.00 78.88 81 PRO A O 1
ATOM 642 N N . ASP A 1 82 ? -17.139 18.185 24.041 1.00 85.06 82 ASP A N 1
ATOM 643 C CA . ASP A 1 82 ? -16.693 17.837 25.397 1.00 85.06 82 ASP A CA 1
ATOM 644 C C . ASP A 1 82 ? -16.199 16.390 25.483 1.00 85.06 82 ASP A C 1
ATOM 646 O O . ASP A 1 82 ? -15.187 16.104 26.130 1.00 85.06 82 ASP A O 1
ATOM 650 N N . LYS A 1 83 ? -16.847 15.475 24.750 1.00 84.25 83 LYS A N 1
ATOM 651 C CA . LYS A 1 83 ? -16.427 14.074 24.667 1.00 84.25 83 LYS A CA 1
ATOM 652 C C . LYS A 1 83 ? -15.047 13.949 24.021 1.00 84.25 83 LYS A C 1
ATOM 654 O O . LYS A 1 83 ? -14.212 13.182 24.500 1.00 84.25 83 LYS A O 1
ATOM 659 N N . ALA A 1 84 ? -14.779 14.744 22.984 1.00 78.81 84 ALA A N 1
ATOM 660 C CA . ALA A 1 84 ? -13.486 14.774 22.301 1.00 78.81 84 ALA A CA 1
ATOM 661 C C . ALA A 1 84 ? -12.359 15.172 23.267 1.00 78.81 84 ALA A C 1
ATOM 663 O O . ALA A 1 84 ? -11.334 14.490 23.361 1.00 78.81 84 ALA A O 1
ATOM 664 N N . ARG A 1 85 ? -12.603 16.211 24.077 1.00 78.81 85 ARG A N 1
ATOM 665 C CA . ARG A 1 85 ? -11.669 16.661 25.115 1.00 78.81 85 ARG A CA 1
ATOM 666 C C . ARG A 1 85 ? -11.416 15.586 26.175 1.00 78.81 85 ARG A C 1
ATOM 668 O O . ARG A 1 85 ? -10.258 15.343 26.503 1.00 78.81 85 ARG A O 1
ATOM 675 N N . ILE A 1 86 ? -12.465 14.935 26.683 1.00 80.38 86 ILE A N 1
ATOM 676 C CA . ILE A 1 86 ? -12.353 13.876 27.706 1.00 80.38 86 ILE A CA 1
ATOM 677 C C . ILE A 1 86 ? -11.553 12.680 27.179 1.00 80.38 86 ILE A C 1
ATOM 679 O O . ILE A 1 86 ? -10.716 12.128 27.887 1.00 80.38 86 ILE A O 1
ATOM 683 N N . MET A 1 87 ? -11.782 12.289 25.925 1.00 81.25 87 MET A N 1
ATOM 684 C CA . MET A 1 87 ? -11.105 11.144 25.313 1.00 81.25 87 MET A CA 1
ATOM 685 C C . MET A 1 87 ? -9.676 11.450 24.843 1.00 81.25 87 MET A C 1
ATOM 687 O O . MET A 1 87 ? -8.977 10.536 24.401 1.00 81.25 87 MET A O 1
ATOM 691 N N . GLY A 1 88 ? -9.233 12.711 24.903 1.00 85.25 88 GLY A N 1
ATOM 692 C CA . GLY A 1 88 ? -7.940 13.120 24.351 1.00 85.25 88 GLY A CA 1
ATOM 693 C C . GLY A 1 88 ? -7.864 12.898 22.836 1.00 85.25 88 GLY A C 1
ATOM 694 O O . GLY A 1 88 ? -6.820 12.509 22.305 1.00 85.25 88 GLY A O 1
ATOM 695 N N . LEU A 1 89 ? -8.978 13.106 22.132 1.00 87.94 89 LEU A N 1
ATOM 696 C CA . LEU A 1 89 ? -9.088 12.952 20.685 1.00 87.94 89 LEU A CA 1
ATOM 697 C C . LEU A 1 89 ? -9.564 14.257 20.054 1.00 87.94 89 LEU A C 1
ATOM 699 O O . LEU A 1 89 ? -10.403 14.960 20.602 1.00 87.94 89 LEU A O 1
ATOM 703 N N . LEU A 1 90 ? -9.060 14.558 18.863 1.00 90.12 90 LEU A N 1
ATOM 704 C CA . LEU A 1 90 ? -9.592 15.601 17.996 1.00 90.12 90 LEU A CA 1
ATOM 705 C C . LEU A 1 90 ? -9.938 15.014 16.634 1.00 90.12 90 LEU A C 1
ATOM 707 O O . LEU A 1 90 ? -9.254 14.125 16.128 1.00 90.12 90 LEU A O 1
ATOM 711 N N . VAL A 1 91 ? -10.967 15.573 16.005 1.00 90.50 91 VAL A N 1
ATOM 712 C CA . VAL A 1 91 ? -11.265 15.325 14.596 1.00 90.50 91 VAL A CA 1
ATOM 713 C C . VAL A 1 91 ? -10.647 16.453 13.781 1.00 90.50 91 VAL A C 1
ATOM 715 O O . VAL A 1 91 ? -11.050 17.608 13.899 1.00 90.50 91 VAL A O 1
ATOM 718 N N . ARG A 1 92 ? -9.680 16.131 12.919 1.00 88.94 92 ARG A N 1
ATOM 719 C CA . ARG A 1 92 ? -9.093 17.094 11.979 1.00 88.94 92 ARG A CA 1
ATOM 720 C C . ARG A 1 92 ? -9.231 16.559 10.565 1.00 88.94 92 ARG A C 1
ATOM 722 O O . ARG A 1 92 ? -8.740 15.476 10.271 1.00 88.94 92 ARG A O 1
ATOM 729 N N . ASN A 1 93 ? -9.905 17.308 9.693 1.00 89.19 93 ASN A N 1
ATOM 730 C CA . ASN A 1 93 ? -10.157 16.919 8.298 1.00 89.19 93 ASN A CA 1
ATOM 731 C C . ASN A 1 93 ? -10.792 15.517 8.158 1.00 89.19 93 ASN A C 1
ATOM 733 O O . ASN A 1 93 ? -10.422 14.748 7.273 1.00 89.19 93 ASN A O 1
ATOM 737 N N . GLY A 1 94 ? -11.713 15.162 9.061 1.00 88.31 94 GLY A N 1
ATOM 738 C CA . GLY A 1 94 ? -12.371 13.850 9.059 1.00 88.31 94 GLY A CA 1
ATOM 739 C C . GLY A 1 94 ? -11.457 12.680 9.444 1.00 88.31 94 GLY A C 1
ATOM 740 O O . GLY A 1 94 ? -11.720 11.550 9.039 1.00 88.31 94 GLY A O 1
ATOM 741 N N . VAL A 1 95 ? -10.378 12.944 10.188 1.00 93.12 95 VAL A N 1
ATOM 742 C CA . VAL A 1 95 ? -9.432 11.948 10.708 1.00 93.12 95 VAL A CA 1
ATOM 743 C C . VAL A 1 95 ? -9.296 12.119 12.220 1.00 93.12 95 VAL A C 1
ATOM 745 O O . VAL A 1 95 ? -9.170 13.244 12.709 1.00 93.12 95 VAL A O 1
ATOM 748 N N . LEU A 1 96 ? -9.290 11.004 12.951 1.00 93.75 96 LEU A N 1
ATOM 749 C CA . LEU A 1 96 ? -9.015 10.963 14.386 1.00 93.75 96 LEU A CA 1
ATOM 750 C C . LEU A 1 96 ? -7.533 11.239 14.660 1.00 93.75 96 LEU A C 1
ATOM 752 O O . LEU A 1 96 ? -6.641 10.551 14.150 1.00 93.75 96 LEU A O 1
ATOM 756 N N . VAL A 1 97 ? -7.279 12.235 15.497 1.00 91.50 97 VAL A N 1
ATOM 757 C CA . VAL A 1 97 ? -5.954 12.675 15.930 1.00 91.50 97 VAL A CA 1
ATOM 758 C C . VAL A 1 97 ? -5.893 12.557 17.447 1.00 91.50 97 VAL A C 1
ATOM 760 O O . VAL A 1 97 ? -6.736 13.113 18.145 1.00 91.50 97 VAL A O 1
ATOM 763 N N . ASN A 1 98 ? -4.894 11.846 17.968 1.00 87.00 98 ASN A N 1
ATOM 764 C CA . ASN A 1 98 ? -4.653 11.827 19.409 1.00 87.00 98 ASN A CA 1
ATOM 765 C C . ASN A 1 98 ? -4.096 13.186 19.836 1.00 87.00 98 ASN A C 1
ATOM 767 O O . ASN A 1 98 ? -3.100 13.645 19.276 1.00 87.00 98 ASN A O 1
ATOM 771 N N . VAL A 1 99 ? -4.702 13.790 20.853 1.00 83.38 99 VAL A N 1
ATOM 772 C CA . VAL A 1 99 ? -4.155 14.957 21.543 1.00 83.38 99 VAL A CA 1
ATOM 773 C C . VAL A 1 99 ? -3.675 14.537 22.921 1.00 83.38 99 VAL A C 1
ATOM 775 O O . VAL A 1 99 ? -4.457 14.205 23.803 1.00 83.38 99 VAL A O 1
ATOM 778 N N . GLY A 1 100 ? -2.356 14.499 23.082 1.00 76.19 100 GLY A N 1
ATOM 779 C CA . GLY A 1 100 ? -1.709 14.055 24.310 1.00 76.19 100 GLY A CA 1
ATOM 780 C C . GLY A 1 100 ? -0.234 13.735 24.095 1.00 76.19 100 GLY A C 1
ATOM 781 O O . GLY A 1 100 ? 0.280 13.827 22.977 1.00 76.19 100 GLY A O 1
ATOM 782 N N . GLY A 1 101 ? 0.444 13.371 25.183 1.00 77.88 101 GLY A N 1
ATOM 783 C CA . GLY A 1 101 ? 1.825 12.893 25.146 1.00 77.88 101 GLY A CA 1
ATOM 784 C C . GLY A 1 101 ? 1.969 11.554 24.416 1.00 77.88 101 GLY A C 1
ATOM 785 O O . GLY A 1 101 ? 0.988 10.930 24.002 1.00 77.88 101 GLY A O 1
ATOM 786 N N . GLN A 1 102 ? 3.211 11.097 24.247 1.00 80.38 102 GLN A N 1
ATOM 787 C CA . GLN A 1 102 ? 3.443 9.741 23.754 1.00 80.38 102 GLN A CA 1
ATOM 788 C C . GLN A 1 102 ? 2.864 8.726 24.742 1.00 80.38 102 GLN A C 1
ATOM 790 O O . GLN A 1 102 ? 3.052 8.865 25.947 1.00 80.38 102 GLN A O 1
ATOM 795 N N . LEU A 1 103 ? 2.168 7.716 24.215 1.00 82.06 103 LEU A N 1
ATOM 796 C CA . LEU A 1 103 ? 1.633 6.629 25.031 1.00 82.06 103 LEU A CA 1
ATOM 797 C C . LEU A 1 103 ? 2.771 5.912 25.750 1.00 82.06 103 LEU A C 1
ATOM 799 O O . LEU A 1 103 ? 3.799 5.610 25.133 1.00 82.06 103 LEU A O 1
ATOM 803 N N . THR A 1 104 ? 2.544 5.572 27.014 1.00 88.50 104 THR A N 1
ATOM 804 C CA . THR A 1 104 ? 3.422 4.643 27.725 1.00 88.50 104 THR A CA 1
ATOM 805 C C . THR A 1 104 ? 3.343 3.251 27.094 1.00 88.50 104 THR A C 1
ATOM 807 O O . THR A 1 104 ? 2.436 2.929 26.312 1.00 88.50 104 THR A O 1
ATOM 810 N N . THR A 1 105 ? 4.312 2.397 27.415 1.00 89.06 105 THR A N 1
ATOM 811 C CA . THR A 1 105 ? 4.331 1.012 26.929 1.00 89.06 105 THR A CA 1
ATOM 812 C C . THR A 1 105 ? 3.075 0.261 27.375 1.00 89.06 105 THR A C 1
ATOM 814 O O . THR A 1 105 ? 2.440 -0.416 26.565 1.00 89.06 105 THR A O 1
ATOM 817 N N . GLU A 1 106 ? 2.672 0.436 28.630 1.00 90.31 106 GLU A N 1
ATOM 818 C CA . GLU A 1 106 ? 1.501 -0.185 29.244 1.00 90.31 106 GLU A CA 1
ATOM 819 C C . GLU A 1 106 ? 0.203 0.280 28.575 1.00 90.31 106 GLU A C 1
ATOM 821 O O . GLU A 1 106 ? -0.611 -0.549 28.166 1.00 90.31 106 GLU A O 1
ATOM 826 N N . GLU A 1 107 ? 0.030 1.590 28.373 1.00 89.44 107 GLU A N 1
ATOM 827 C CA . GLU A 1 107 ? -1.138 2.147 27.677 1.00 89.44 107 GLU A CA 1
ATOM 828 C C . GLU A 1 107 ? -1.230 1.636 26.240 1.00 89.44 107 GLU A C 1
ATOM 830 O O . GLU A 1 107 ? -2.308 1.296 25.744 1.00 89.44 107 GLU A O 1
ATOM 835 N N . LYS A 1 108 ? -0.087 1.555 25.551 1.00 89.88 108 LYS A N 1
ATOM 836 C CA . LYS A 1 108 ? -0.027 1.007 24.199 1.00 89.88 108 LYS A CA 1
ATOM 837 C C . LYS A 1 108 ? -0.458 -0.458 24.187 1.00 89.88 108 LYS A C 1
ATOM 839 O O . LYS A 1 108 ? -1.252 -0.830 23.327 1.00 89.88 108 LYS A O 1
ATOM 844 N N . LEU A 1 109 ? 0.021 -1.276 25.124 1.00 91.62 109 LEU A N 1
ATOM 845 C CA . LEU A 1 109 ? -0.359 -2.689 25.232 1.00 91.62 109 LEU A CA 1
ATOM 846 C C . LEU A 1 109 ? -1.849 -2.861 25.542 1.00 91.62 109 LEU A C 1
ATOM 848 O O . LEU A 1 109 ? -2.507 -3.690 24.915 1.00 91.62 109 LEU A O 1
ATOM 852 N N . GLN A 1 110 ? -2.404 -2.044 26.438 1.00 93.25 110 GLN A N 1
ATOM 853 C CA . GLN A 1 110 ? -3.839 -2.043 26.731 1.00 93.25 110 GLN A CA 1
ATOM 854 C C . GLN A 1 110 ? -4.668 -1.700 25.490 1.00 93.25 110 GLN A C 1
ATOM 856 O O . GLN A 1 110 ? -5.630 -2.399 25.176 1.00 93.25 110 GLN A O 1
ATOM 861 N N . ARG A 1 111 ? -4.265 -0.674 24.729 1.00 92.06 111 ARG A N 1
ATOM 862 C CA . ARG A 1 111 ? -4.941 -0.308 23.475 1.00 92.06 111 ARG A CA 1
ATOM 863 C C . ARG A 1 111 ? -4.810 -1.392 22.408 1.00 92.06 111 ARG A C 1
ATOM 865 O O . ARG A 1 111 ? -5.781 -1.654 21.706 1.00 92.06 111 ARG A O 1
ATOM 872 N N . ILE A 1 112 ? -3.649 -2.042 22.295 1.00 94.06 112 ILE A N 1
ATOM 873 C CA . ILE A 1 112 ? -3.451 -3.190 21.395 1.00 94.06 112 ILE A CA 1
ATOM 874 C C . ILE A 1 112 ? -4.418 -4.315 21.765 1.00 94.06 112 ILE A C 1
ATOM 876 O O . ILE A 1 112 ? -5.094 -4.839 20.884 1.00 94.06 112 ILE A O 1
ATOM 880 N N . LYS A 1 113 ? -4.533 -4.651 23.055 1.00 95.00 113 LYS A N 1
ATOM 881 C CA . LYS A 1 113 ? -5.455 -5.685 23.535 1.00 95.00 113 LYS A CA 1
ATOM 882 C C . LYS A 1 113 ? -6.914 -5.330 23.230 1.00 95.00 113 LYS A C 1
ATOM 884 O O . LYS A 1 113 ? -7.612 -6.133 22.621 1.00 95.00 113 LYS A O 1
ATOM 889 N N . ALA A 1 114 ? -7.338 -4.108 23.548 1.00 95.06 114 ALA A N 1
ATOM 890 C CA . ALA A 1 114 ? -8.692 -3.637 23.257 1.00 95.06 114 ALA A CA 1
ATOM 891 C C . ALA A 1 114 ? -9.003 -3.648 21.747 1.00 95.06 114 ALA A C 1
ATOM 893 O O . ALA A 1 114 ? -10.096 -4.027 21.329 1.00 95.06 114 ALA A O 1
ATOM 894 N N . ASN A 1 115 ? -8.039 -3.273 20.902 1.00 95.88 115 ASN A N 1
ATOM 895 C CA . ASN A 1 115 ? -8.200 -3.338 19.450 1.00 95.88 115 ASN A CA 1
ATOM 896 C C . ASN A 1 115 ? -8.247 -4.779 18.934 1.00 95.88 115 ASN A C 1
ATOM 898 O O . ASN A 1 115 ? -9.022 -5.066 18.024 1.00 95.88 115 ASN A O 1
ATOM 902 N N . GLN A 1 116 ? -7.448 -5.681 19.507 1.00 96.44 116 GLN A N 1
ATOM 903 C CA . GLN A 1 116 ? -7.470 -7.100 19.161 1.00 96.44 116 GLN A CA 1
ATOM 904 C C . GLN A 1 116 ? -8.824 -7.730 19.502 1.00 96.44 116 GLN A C 1
ATOM 906 O O . GLN A 1 116 ? -9.352 -8.479 18.692 1.00 96.44 116 GLN A O 1
ATOM 911 N N . GLU A 1 117 ? -9.407 -7.404 20.654 1.00 96.19 117 GLU A N 1
ATOM 912 C CA . GLU A 1 117 ? -10.725 -7.914 21.058 1.00 96.19 117 GLU A CA 1
ATOM 913 C C . GLU A 1 117 ? -11.852 -7.405 20.147 1.00 96.19 117 GLU A C 1
ATOM 915 O O . GLU A 1 117 ? -12.779 -8.145 19.829 1.00 96.19 117 GLU A O 1
ATOM 920 N N . ARG A 1 118 ? -11.774 -6.145 19.701 1.00 95.94 118 ARG A N 1
ATOM 921 C CA . ARG A 1 118 ? -12.851 -5.501 18.928 1.00 95.94 118 ARG A CA 1
ATOM 922 C C . ARG A 1 118 ? -12.754 -5.721 17.420 1.00 95.94 118 ARG A C 1
ATOM 924 O O . ARG A 1 118 ? -13.775 -5.819 16.742 1.00 95.94 118 ARG A O 1
ATOM 931 N N . PHE A 1 119 ? -11.538 -5.734 16.884 1.00 97.38 119 PHE A N 1
ATOM 932 C CA . PHE A 1 119 ? -11.277 -5.699 15.440 1.00 97.38 119 PHE A CA 1
ATOM 933 C C . PHE A 1 119 ? -10.301 -6.777 14.975 1.00 97.38 119 PHE A C 1
ATOM 935 O O . PHE A 1 119 ? -10.115 -6.952 13.767 1.00 97.38 119 PHE A O 1
ATOM 942 N N . GLY A 1 120 ? -9.642 -7.454 15.914 1.00 95.81 120 GLY A N 1
ATOM 943 C CA . GLY A 1 120 ? -8.687 -8.503 15.620 1.00 95.81 120 GLY A CA 1
ATOM 944 C C . GLY A 1 120 ? -9.372 -9.795 15.192 1.00 95.81 120 GLY A C 1
ATOM 945 O O . GLY A 1 120 ? -10.464 -10.133 15.637 1.00 95.81 120 GLY A O 1
ATOM 946 N N . LEU A 1 121 ? -8.692 -10.520 14.319 1.00 97.00 121 LEU A N 1
ATOM 947 C CA . LEU A 1 121 ? -8.992 -11.888 13.946 1.00 97.00 121 LEU A CA 1
ATOM 948 C C . LEU A 1 121 ? -8.317 -12.825 14.941 1.00 97.00 121 LEU A C 1
ATOM 950 O O . LEU A 1 121 ? -7.188 -12.595 15.389 1.00 97.00 121 LEU A O 1
ATOM 954 N N . THR A 1 122 ? -9.007 -13.907 15.257 1.00 96.81 122 THR A N 1
ATOM 955 C CA . THR A 1 122 ? -8.469 -15.013 16.037 1.00 96.81 122 THR A CA 1
ATOM 956 C C . THR A 1 122 ? -7.434 -15.798 15.222 1.00 96.81 122 THR A C 1
ATOM 958 O O . THR A 1 122 ? -7.499 -15.839 13.989 1.00 96.81 122 THR A O 1
ATOM 961 N N . PRO A 1 123 ? -6.492 -16.500 15.878 1.00 95.19 123 PRO A N 1
ATOM 962 C CA . PRO A 1 123 ? -5.541 -17.362 15.173 1.00 95.19 123 PRO A CA 1
ATOM 963 C C . PRO A 1 123 ? -6.215 -18.429 14.295 1.00 95.19 123 PRO A C 1
ATOM 965 O O . PRO A 1 123 ? -5.696 -18.774 13.232 1.00 95.19 123 PRO A O 1
ATOM 968 N N . ALA A 1 124 ? -7.382 -18.930 14.715 1.00 96.19 124 ALA A N 1
ATOM 969 C CA . ALA A 1 124 ? -8.169 -19.896 13.954 1.00 96.19 124 ALA A CA 1
ATOM 970 C C . ALA A 1 124 ? -8.718 -19.284 12.656 1.00 96.19 124 ALA A C 1
ATOM 972 O O . ALA A 1 124 ? -8.556 -19.879 11.593 1.00 96.19 124 ALA A O 1
ATOM 973 N N . GLU A 1 125 ? -9.279 -18.072 12.714 1.00 96.00 125 GLU A N 1
ATOM 974 C CA . GLU A 1 125 ? -9.736 -17.348 11.521 1.00 96.00 125 GLU A CA 1
ATOM 975 C C . GLU A 1 125 ? -8.580 -17.058 10.562 1.00 96.00 125 GLU A C 1
ATOM 977 O O . GLU A 1 125 ? -8.698 -17.303 9.365 1.00 96.00 125 GLU A O 1
ATOM 982 N N . VAL A 1 126 ? -7.429 -16.606 11.072 1.00 95.81 126 VAL A N 1
ATOM 983 C CA . VAL A 1 126 ? -6.238 -16.369 10.236 1.00 95.81 126 VAL A CA 1
ATOM 984 C C . VAL A 1 126 ? -5.772 -17.664 9.566 1.00 95.81 126 VAL A C 1
ATOM 986 O O . VAL A 1 126 ? -5.447 -17.664 8.380 1.00 95.81 126 VAL A O 1
ATOM 989 N N . THR A 1 127 ? -5.771 -18.777 10.303 1.00 95.12 127 THR A N 1
ATOM 990 C CA . THR A 1 127 ? -5.411 -20.097 9.763 1.00 95.12 127 THR A CA 1
ATOM 991 C C . THR A 1 127 ? -6.395 -20.545 8.689 1.00 95.12 127 THR A C 1
ATOM 993 O O . THR A 1 127 ? -5.978 -21.098 7.673 1.00 95.12 127 THR A O 1
ATOM 996 N N . GLN A 1 128 ? -7.688 -20.285 8.881 1.00 95.31 128 GLN A N 1
ATOM 997 C CA . GLN A 1 128 ? -8.711 -20.599 7.894 1.00 95.31 128 GLN A CA 1
ATOM 998 C C . GLN A 1 128 ? -8.518 -19.778 6.615 1.00 95.31 128 GLN A C 1
ATOM 1000 O O . GLN A 1 128 ? -8.489 -20.349 5.528 1.00 95.31 128 GLN A O 1
ATOM 1005 N N . LEU A 1 129 ? -8.286 -18.468 6.738 1.00 93.69 129 LEU A N 1
ATOM 1006 C CA . LEU A 1 129 ? -7.977 -17.596 5.600 1.00 93.69 129 LEU A CA 1
ATOM 1007 C C . LEU A 1 129 ? -6.711 -18.041 4.856 1.00 93.69 129 LEU A C 1
ATOM 1009 O O . LEU A 1 129 ? -6.645 -17.952 3.636 1.00 93.69 129 LEU A O 1
ATOM 1013 N N . ALA A 1 130 ? -5.704 -18.542 5.574 1.00 91.00 130 ALA A N 1
ATOM 1014 C CA . ALA A 1 130 ? -4.474 -19.053 4.973 1.00 91.00 130 ALA A CA 1
ATOM 1015 C C . ALA A 1 130 ? -4.658 -20.390 4.227 1.00 91.00 130 ALA A C 1
ATOM 1017 O O . ALA A 1 130 ? -3.759 -20.798 3.493 1.00 91.00 130 ALA A O 1
ATOM 1018 N N . ARG A 1 131 ? -5.787 -21.083 4.422 1.00 93.00 131 ARG A N 1
ATOM 1019 C CA . ARG A 1 131 ? -6.148 -22.326 3.715 1.00 93.00 131 ARG A CA 1
ATOM 1020 C C . ARG A 1 131 ? -7.129 -22.092 2.568 1.00 93.00 131 ARG A C 1
ATOM 1022 O O . ARG A 1 131 ? -7.239 -22.942 1.689 1.00 93.00 131 ARG A O 1
ATOM 1029 N N . ASP A 1 132 ? -7.831 -20.967 2.586 1.00 93.88 132 ASP A N 1
ATOM 1030 C CA . ASP A 1 132 ? -8.793 -20.574 1.564 1.00 93.88 132 ASP A CA 1
ATOM 1031 C C . ASP A 1 132 ? -8.066 -20.102 0.293 1.00 93.88 132 ASP A C 1
ATOM 1033 O O . ASP A 1 132 ? -7.472 -19.022 0.252 1.00 93.88 132 ASP A O 1
ATOM 1037 N N . GLN A 1 133 ? -8.104 -20.928 -0.755 1.00 89.44 133 GLN A N 1
ATOM 1038 C CA . GLN A 1 133 ? -7.438 -20.630 -2.025 1.00 89.44 133 GLN A CA 1
ATOM 1039 C C . GLN A 1 133 ? -8.039 -19.419 -2.736 1.00 89.44 133 GLN A C 1
ATOM 1041 O O . GLN A 1 133 ? -7.284 -18.593 -3.246 1.00 89.44 133 GLN A O 1
ATOM 1046 N N . ASP A 1 134 ? -9.361 -19.251 -2.714 1.00 88.38 134 ASP A N 1
ATOM 1047 C CA . ASP A 1 134 ? -10.007 -18.105 -3.356 1.00 88.38 134 ASP A CA 1
ATOM 1048 C C . ASP A 1 134 ? -9.590 -16.804 -2.672 1.00 88.38 134 ASP A C 1
ATOM 1050 O O . ASP A 1 134 ? -9.325 -15.789 -3.327 1.00 88.38 134 ASP A O 1
ATOM 1054 N N . PHE A 1 135 ? -9.481 -16.833 -1.344 1.00 89.38 135 PHE A N 1
ATOM 1055 C CA . PHE A 1 135 ? -8.989 -15.707 -0.569 1.00 89.38 135 PHE A CA 1
ATOM 1056 C C . PHE A 1 135 ? -7.515 -15.398 -0.869 1.00 89.38 135 PHE A C 1
ATOM 1058 O O . PHE A 1 135 ? -7.155 -14.229 -1.063 1.00 89.38 135 PHE A O 1
ATOM 1065 N N . LEU A 1 136 ? -6.650 -16.415 -0.944 1.00 88.50 136 LEU A N 1
ATOM 1066 C CA . LEU A 1 136 ? -5.241 -16.229 -1.306 1.00 88.50 136 LEU A CA 1
ATOM 1067 C C . LEU A 1 136 ? -5.099 -15.669 -2.724 1.00 88.50 136 LEU A C 1
ATOM 1069 O O . LEU A 1 136 ? -4.362 -14.701 -2.929 1.00 88.50 136 LEU A O 1
ATOM 1073 N N . ASP A 1 137 ? -5.855 -16.197 -3.682 1.00 86.44 137 ASP A N 1
ATOM 1074 C CA . ASP A 1 137 ? -5.879 -15.701 -5.052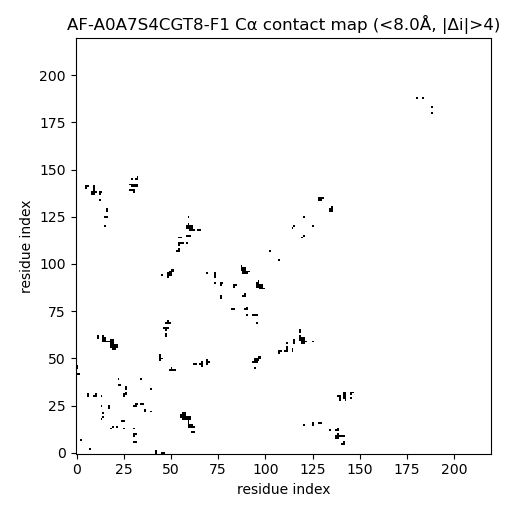 1.00 86.44 137 ASP A CA 1
ATOM 1075 C C . ASP A 1 137 ? -6.306 -14.238 -5.092 1.00 86.44 137 ASP A C 1
ATOM 1077 O O . ASP A 1 137 ? -5.625 -13.406 -5.694 1.00 86.44 137 ASP A O 1
ATOM 1081 N N . GLN A 1 138 ? -7.385 -13.872 -4.398 1.00 85.00 138 GLN A N 1
ATOM 1082 C CA . GLN A 1 138 ? -7.805 -12.475 -4.280 1.00 85.00 138 GLN A CA 1
ATOM 1083 C C . GLN A 1 138 ? -6.712 -11.588 -3.678 1.00 85.00 138 GLN A C 1
ATOM 1085 O O . GLN A 1 138 ? -6.492 -10.477 -4.159 1.00 85.00 138 GLN A O 1
ATOM 1090 N N . THR A 1 139 ? -5.994 -12.093 -2.675 1.00 85.38 139 THR A N 1
ATOM 1091 C CA . THR A 1 139 ? -4.904 -11.378 -2.001 1.00 85.38 139 THR A CA 1
ATOM 1092 C C . THR A 1 139 ? -3.703 -11.143 -2.919 1.00 85.38 139 THR A C 1
ATOM 1094 O O . THR A 1 139 ? -3.087 -10.077 -2.879 1.00 85.38 139 THR A O 1
ATOM 1097 N N . PHE A 1 140 ? -3.353 -12.122 -3.758 1.00 84.25 140 PHE A N 1
ATOM 1098 C CA . PHE A 1 140 ? -2.153 -12.077 -4.601 1.00 84.25 140 PHE A CA 1
ATOM 1099 C C . PHE A 1 140 ? -2.427 -11.732 -6.072 1.00 84.25 140 PHE A C 1
ATOM 1101 O O . PHE A 1 140 ? -1.485 -11.610 -6.859 1.00 84.25 140 PHE A O 1
ATOM 1108 N N . ARG A 1 141 ? -3.679 -11.465 -6.461 1.00 75.62 141 ARG A N 1
ATOM 1109 C CA . ARG A 1 141 ? -4.035 -10.953 -7.800 1.00 75.62 141 ARG A CA 1
ATOM 1110 C C . ARG A 1 141 ? -3.291 -9.660 -8.158 1.00 75.62 141 ARG A C 1
ATOM 1112 O O . ARG A 1 141 ? -2.922 -9.475 -9.322 1.00 75.62 141 ARG A O 1
ATOM 1119 N N . ALA A 1 142 ? -3.027 -8.784 -7.183 1.00 63.88 142 ALA A N 1
ATOM 1120 C CA . ALA A 1 142 ? -2.227 -7.569 -7.380 1.00 63.88 142 ALA A CA 1
ATOM 1121 C C . ALA A 1 142 ? -0.756 -7.881 -7.729 1.00 63.88 142 ALA A C 1
ATOM 1123 O O . ALA A 1 142 ? -0.168 -7.235 -8.604 1.00 63.88 142 ALA A O 1
ATOM 1124 N N . LYS A 1 143 ? -0.185 -8.943 -7.140 1.00 67.00 143 LYS A N 1
ATOM 1125 C CA . LYS A 1 143 ? 1.191 -9.398 -7.401 1.00 67.00 143 LYS A CA 1
ATOM 1126 C C . LYS A 1 143 ? 1.398 -9.753 -8.869 1.00 67.00 143 LYS A C 1
ATOM 1128 O O . LYS A 1 143 ? 2.377 -9.323 -9.474 1.00 67.00 143 LYS A O 1
ATOM 1133 N N . GLN A 1 144 ? 0.467 -10.501 -9.463 1.00 67.94 144 GLN A N 1
ATOM 1134 C CA . GLN A 1 144 ? 0.574 -10.922 -10.865 1.00 67.94 144 GLN A CA 1
ATOM 1135 C C . GLN A 1 144 ? 0.538 -9.735 -11.836 1.00 67.94 144 GLN A C 1
ATOM 1137 O O . GLN A 1 144 ? 1.261 -9.727 -12.834 1.00 67.94 144 GLN A O 1
ATOM 1142 N N . ARG A 1 145 ? -0.255 -8.699 -11.536 1.00 66.50 145 ARG A N 1
ATOM 1143 C CA . ARG A 1 145 ? -0.275 -7.464 -12.334 1.00 66.50 145 ARG A CA 1
ATOM 1144 C C . ARG A 1 145 ? 1.011 -6.668 -12.175 1.00 66.50 145 ARG A C 1
ATOM 1146 O O . ARG A 1 145 ? 1.596 -6.258 -13.173 1.00 66.50 145 ARG A O 1
ATOM 1153 N N . GLY A 1 146 ? 1.487 -6.502 -10.944 1.00 62.84 146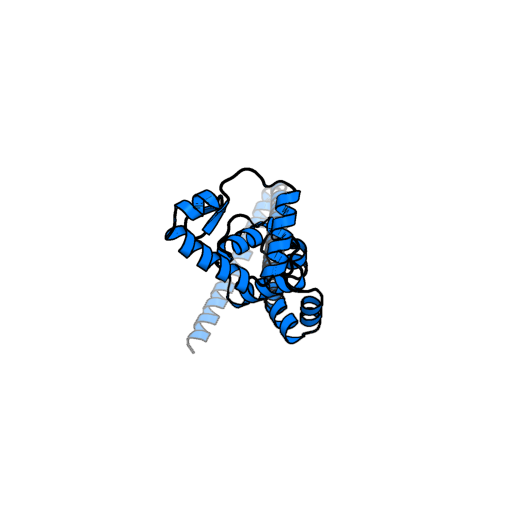 GLY A N 1
ATOM 1154 C CA . GLY A 1 146 ? 2.725 -5.777 -10.682 1.00 62.84 146 GLY A CA 1
ATOM 1155 C C . GLY A 1 146 ? 3.968 -6.431 -11.267 1.00 62.84 146 GLY A C 1
ATOM 1156 O O . GLY A 1 146 ? 4.852 -5.727 -11.746 1.00 62.84 146 GLY A O 1
ATOM 1157 N N . LEU A 1 147 ? 4.030 -7.765 -11.280 1.00 67.81 147 LEU A N 1
ATOM 1158 C CA . LEU A 1 147 ? 5.109 -8.497 -11.942 1.00 67.81 147 LEU A CA 1
ATOM 1159 C C . LEU A 1 147 ? 5.134 -8.210 -13.447 1.00 67.81 147 LEU A C 1
ATOM 1161 O O . LEU A 1 147 ? 6.197 -7.909 -13.978 1.00 67.81 147 LEU A O 1
ATOM 1165 N N . LYS A 1 148 ? 3.971 -8.194 -14.113 1.00 68.06 148 LYS A N 1
ATOM 1166 C CA . LYS A 1 148 ? 3.876 -7.841 -15.540 1.00 68.06 148 LYS A CA 1
ATOM 1167 C C . LYS A 1 148 ? 4.298 -6.397 -15.823 1.00 68.06 148 LYS A C 1
ATOM 1169 O O . LYS A 1 148 ? 4.909 -6.137 -16.855 1.00 68.06 148 LYS A O 1
ATOM 1174 N N . VAL A 1 149 ? 3.974 -5.456 -14.933 1.00 67.94 149 VAL A N 1
ATOM 1175 C CA . VAL A 1 149 ? 4.406 -4.052 -15.068 1.00 67.94 149 VAL A CA 1
ATOM 1176 C C . VAL A 1 149 ? 5.923 -3.942 -14.900 1.00 67.94 149 VAL A C 1
ATOM 1178 O O . VAL A 1 149 ? 6.590 -3.434 -15.795 1.00 67.94 149 VAL A O 1
ATOM 1181 N N . ARG A 1 150 ? 6.490 -4.526 -13.836 1.00 68.12 150 ARG A N 1
ATOM 1182 C CA . ARG A 1 150 ? 7.948 -4.532 -13.618 1.00 68.12 150 ARG A CA 1
ATOM 1183 C C . ARG A 1 150 ? 8.708 -5.202 -14.752 1.00 68.12 150 ARG A C 1
ATOM 1185 O O . ARG A 1 150 ? 9.781 -4.740 -15.112 1.00 68.12 150 ARG A O 1
ATOM 1192 N N . GLU A 1 151 ? 8.172 -6.278 -15.318 1.00 76.81 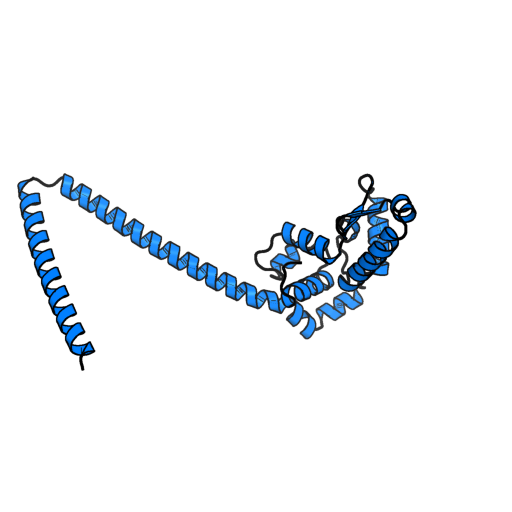151 GLU A N 1
ATOM 1193 C CA . GLU A 1 151 ? 8.784 -6.946 -16.465 1.00 76.81 151 GLU A CA 1
ATOM 1194 C C . GLU A 1 151 ? 8.864 -6.013 -17.684 1.00 76.81 151 GLU A C 1
ATOM 1196 O O . GLU A 1 151 ? 9.883 -5.981 -18.377 1.00 76.81 151 GLU A O 1
ATOM 1201 N N . LYS A 1 152 ? 7.817 -5.215 -17.932 1.00 72.50 152 LYS A N 1
ATOM 1202 C CA . LYS A 1 152 ? 7.830 -4.194 -18.989 1.00 72.50 152 LYS A CA 1
ATOM 1203 C C . LYS A 1 152 ? 8.863 -3.105 -18.705 1.00 72.50 152 LYS A C 1
ATOM 1205 O O . LYS A 1 152 ? 9.616 -2.762 -19.615 1.00 72.50 152 LYS A O 1
ATOM 1210 N N . ASP A 1 153 ? 8.941 -2.623 -17.468 1.00 75.38 153 ASP A N 1
ATOM 1211 C CA . ASP A 1 153 ? 9.904 -1.589 -17.070 1.00 75.38 153 ASP A CA 1
ATOM 1212 C C . ASP A 1 153 ? 11.351 -2.085 -17.197 1.00 75.38 153 ASP A C 1
ATOM 1214 O O . ASP A 1 153 ? 12.197 -1.404 -17.773 1.00 75.38 153 ASP A O 1
ATOM 1218 N N . LEU A 1 154 ? 11.628 -3.315 -16.753 1.00 81.44 154 LEU A N 1
ATOM 1219 C CA . LEU A 1 154 ? 12.924 -3.980 -16.919 1.00 81.44 154 LEU A CA 1
ATOM 1220 C C . LEU A 1 154 ? 13.306 -4.106 -18.396 1.00 81.44 154 LEU A C 1
ATOM 1222 O O . LEU A 1 154 ? 14.431 -3.782 -18.774 1.00 81.44 154 LEU A O 1
ATOM 1226 N N . LYS A 1 155 ? 12.368 -4.523 -19.254 1.00 86.50 155 LYS A N 1
ATOM 1227 C CA . LYS A 1 155 ? 12.593 -4.587 -20.706 1.00 86.50 155 LYS A CA 1
ATOM 1228 C C . LYS A 1 155 ? 12.879 -3.203 -21.295 1.00 86.50 155 LYS A C 1
ATOM 1230 O O . LYS A 1 155 ? 13.744 -3.084 -22.162 1.00 86.50 155 LYS A O 1
ATOM 1235 N N . ALA A 1 156 ? 12.191 -2.159 -20.834 1.00 82.44 156 ALA A N 1
ATOM 1236 C CA . ALA A 1 156 ? 12.447 -0.787 -21.267 1.00 82.44 156 ALA A CA 1
ATOM 1237 C C . ALA A 1 156 ? 13.847 -0.308 -20.841 1.00 82.44 156 ALA A C 1
ATOM 1239 O O . ALA A 1 156 ? 14.592 0.220 -21.667 1.00 82.44 156 ALA A O 1
ATOM 1240 N N . GLN A 1 157 ? 14.248 -0.574 -19.595 1.00 79.44 157 GLN A N 1
ATOM 1241 C CA . GLN A 1 157 ? 15.588 -0.258 -19.092 1.00 79.44 157 GLN A CA 1
ATOM 1242 C C . GLN A 1 157 ? 16.685 -1.005 -19.858 1.00 79.44 157 GLN A C 1
ATOM 1244 O O . GLN A 1 157 ? 17.684 -0.403 -20.241 1.00 79.44 157 GLN A O 1
ATOM 1249 N N . GLN A 1 158 ? 16.494 -2.293 -20.147 1.00 87.62 158 GLN A N 1
ATOM 1250 C CA . GLN A 1 158 ? 17.444 -3.078 -20.940 1.00 87.62 158 GLN A CA 1
ATOM 1251 C C . GLN A 1 158 ? 17.626 -2.508 -22.350 1.00 87.62 158 GLN A C 1
ATOM 1253 O O . GLN A 1 158 ? 18.756 -2.407 -22.827 1.00 87.62 158 GLN A O 1
ATOM 1258 N N . ARG A 1 159 ? 16.532 -2.096 -23.007 1.00 88.25 159 ARG A N 1
ATOM 1259 C CA . ARG A 1 159 ? 16.597 -1.429 -24.318 1.00 88.25 159 ARG A CA 1
ATOM 1260 C C . ARG A 1 159 ? 17.378 -0.123 -24.234 1.00 88.25 159 ARG A C 1
ATOM 1262 O O . ARG A 1 159 ? 18.265 0.092 -25.051 1.00 88.25 159 ARG A O 1
ATOM 1269 N N . PHE A 1 160 ? 17.104 0.697 -23.221 1.00 86.44 160 PHE A N 1
ATOM 1270 C CA . PHE A 1 160 ? 17.825 1.949 -23.002 1.00 86.44 160 PHE A CA 1
ATOM 1271 C C . PHE A 1 160 ? 19.329 1.724 -22.792 1.00 86.44 160 PHE A C 1
ATOM 1273 O O . PHE A 1 160 ? 20.144 2.362 -23.454 1.00 86.44 160 PHE A O 1
ATOM 1280 N N . IL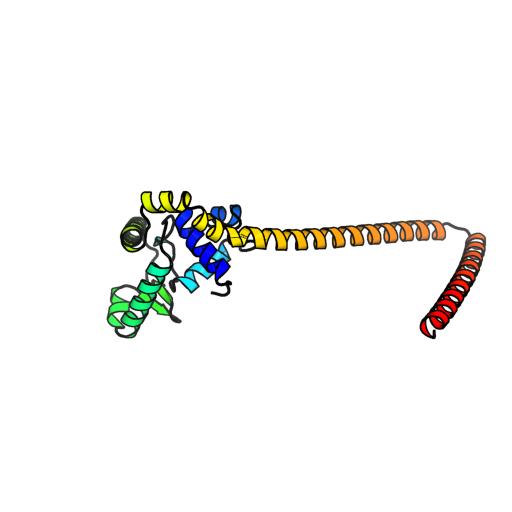E A 1 161 ? 19.707 0.776 -21.928 1.00 88.94 161 ILE A N 1
ATOM 1281 C CA . ILE A 1 161 ? 21.114 0.428 -21.673 1.00 88.94 161 ILE A CA 1
ATOM 1282 C C . ILE A 1 161 ? 21.793 -0.059 -22.955 1.00 88.94 161 ILE A C 1
ATOM 1284 O O . ILE A 1 161 ? 22.913 0.357 -23.246 1.00 88.94 161 ILE A O 1
ATOM 1288 N N . LYS A 1 162 ? 21.118 -0.909 -23.738 1.00 91.06 162 LYS A N 1
ATOM 1289 C CA . LYS A 1 162 ? 21.643 -1.402 -25.015 1.00 91.06 162 LYS A CA 1
ATOM 1290 C C . LYS A 1 162 ? 21.908 -0.252 -25.990 1.00 91.06 162 LYS A C 1
ATOM 1292 O O . LYS A 1 162 ? 23.037 -0.116 -26.452 1.00 91.06 162 LYS A O 1
ATOM 1297 N N . SER A 1 163 ? 20.916 0.606 -26.234 1.00 87.62 163 SER A N 1
ATOM 1298 C CA . SER A 1 163 ? 21.069 1.766 -27.121 1.00 87.62 163 SER A CA 1
ATOM 1299 C C . SER A 1 163 ? 22.152 2.727 -26.630 1.00 87.62 163 SER A C 1
ATOM 1301 O O . SER A 1 163 ? 22.931 3.245 -27.425 1.00 87.62 163 SER A O 1
ATOM 1303 N N . ARG A 1 164 ? 22.262 2.936 -25.311 1.00 89.50 164 ARG A N 1
ATOM 1304 C CA . ARG A 1 164 ? 23.313 3.782 -24.737 1.00 89.50 164 ARG A CA 1
ATOM 1305 C C . ARG A 1 164 ? 24.705 3.185 -24.935 1.00 89.50 164 ARG A C 1
ATOM 1307 O O . ARG A 1 164 ? 25.636 3.929 -25.219 1.00 89.50 164 ARG A O 1
ATOM 1314 N N . ARG A 1 165 ? 24.853 1.865 -24.798 1.00 86.81 165 ARG A N 1
ATOM 1315 C CA . ARG A 1 165 ? 26.120 1.161 -25.035 1.00 86.81 165 ARG A CA 1
ATOM 1316 C C . ARG A 1 165 ? 26.548 1.247 -26.500 1.00 86.81 165 ARG A C 1
ATOM 1318 O O . ARG A 1 165 ? 27.725 1.466 -26.754 1.00 86.81 165 ARG A O 1
ATOM 1325 N N . GLU A 1 166 ? 25.609 1.102 -27.433 1.00 87.44 166 GLU A N 1
ATOM 1326 C CA . GLU A 1 166 ? 25.870 1.256 -28.871 1.00 87.44 166 GLU A CA 1
ATOM 1327 C C . GLU A 1 166 ? 26.326 2.681 -29.209 1.00 87.44 166 GLU A C 1
ATOM 1329 O O . GLU A 1 166 ? 27.344 2.842 -29.875 1.00 87.44 166 GLU A O 1
ATOM 1334 N N . ALA A 1 167 ? 25.654 3.706 -28.675 1.00 87.06 167 ALA A N 1
ATOM 1335 C CA . ALA A 1 167 ? 26.057 5.100 -28.871 1.00 87.06 167 ALA A CA 1
ATOM 1336 C C . ALA A 1 167 ? 27.461 5.388 -28.310 1.00 87.06 167 ALA A C 1
ATOM 1338 O O . ALA A 1 167 ? 28.296 5.954 -29.002 1.00 87.06 167 ALA A O 1
ATOM 1339 N N . LEU A 1 168 ? 27.760 4.930 -27.087 1.00 88.56 168 LEU A N 1
ATOM 1340 C CA . LEU A 1 168 ? 29.094 5.098 -26.495 1.00 88.56 168 LEU A CA 1
ATOM 1341 C C . LEU A 1 168 ? 30.188 4.384 -27.298 1.00 88.56 168 LEU A C 1
ATOM 1343 O O . LEU A 1 168 ? 31.313 4.871 -27.368 1.00 88.56 168 LEU A O 1
ATOM 1347 N N . TRP A 1 169 ? 29.874 3.228 -27.886 1.00 87.44 169 TRP A N 1
ATOM 1348 C CA . TRP A 1 169 ? 30.810 2.511 -28.747 1.00 87.44 169 TRP A CA 1
ATOM 1349 C C . TRP A 1 169 ? 31.075 3.279 -30.048 1.00 87.44 169 TRP A C 1
ATOM 1351 O O . TRP A 1 169 ? 32.235 3.435 -30.420 1.00 87.44 169 TRP A O 1
ATOM 1361 N N . GLN A 1 170 ? 30.033 3.834 -30.676 1.00 88.06 170 GLN A N 1
ATOM 1362 C CA . GLN A 1 170 ? 30.166 4.697 -31.857 1.00 88.06 170 GLN A CA 1
ATOM 1363 C C . GLN A 1 170 ? 30.963 5.973 -31.554 1.00 88.06 170 GLN A C 1
ATOM 1365 O O . GLN A 1 170 ? 31.836 6.346 -32.333 1.00 88.06 170 GLN A O 1
ATOM 1370 N N . ASP A 1 171 ? 30.717 6.612 -30.408 1.00 87.75 171 ASP A N 1
ATOM 1371 C CA . ASP A 1 171 ? 31.463 7.797 -29.973 1.00 87.75 171 ASP A CA 1
ATOM 1372 C C . ASP A 1 171 ? 32.948 7.470 -29.748 1.00 87.75 171 ASP A C 1
ATOM 1374 O O . ASP A 1 171 ? 33.827 8.231 -30.153 1.00 87.75 171 ASP A O 1
ATOM 1378 N N . ALA A 1 172 ? 33.245 6.319 -29.135 1.00 86.25 172 ALA A N 1
ATOM 1379 C CA . ALA A 1 172 ? 34.616 5.860 -28.925 1.00 86.25 172 ALA A CA 1
ATOM 1380 C C . ALA A 1 172 ? 35.328 5.538 -30.249 1.00 86.25 172 ALA A C 1
ATOM 1382 O O . ALA A 1 172 ? 36.496 5.894 -30.423 1.00 86.25 172 ALA A O 1
ATOM 1383 N N . GLU A 1 173 ? 34.632 4.899 -31.190 1.00 90.69 173 GLU A N 1
ATOM 1384 C CA . GLU A 1 173 ? 35.156 4.609 -32.526 1.00 90.69 173 GLU A CA 1
ATOM 1385 C C . GLU A 1 173 ? 35.428 5.902 -33.306 1.00 90.69 173 GLU A C 1
ATOM 1387 O O . GLU A 1 173 ? 36.506 6.066 -33.883 1.00 90.69 173 GLU A O 1
ATOM 1392 N N . LEU A 1 174 ? 34.504 6.866 -33.249 1.00 87.06 174 LEU A N 1
ATOM 1393 C CA . LEU A 1 174 ? 34.678 8.182 -33.857 1.00 87.06 174 LEU A CA 1
ATOM 1394 C C . LEU A 1 174 ? 35.868 8.927 -33.243 1.00 87.06 174 LEU A C 1
ATOM 1396 O O . LEU A 1 174 ? 36.669 9.498 -33.979 1.00 87.06 174 LEU A O 1
ATOM 1400 N N . ALA A 1 175 ? 36.024 8.891 -31.919 1.00 86.31 175 ALA A N 1
ATOM 1401 C CA . ALA A 1 175 ? 37.152 9.515 -31.234 1.00 86.31 175 ALA A CA 1
ATOM 1402 C C . ALA A 1 175 ? 38.496 8.889 -31.652 1.00 86.31 175 ALA A C 1
ATOM 1404 O O . ALA A 1 175 ? 39.445 9.613 -31.960 1.00 86.31 175 ALA A O 1
ATOM 1405 N N . GLN A 1 176 ? 38.575 7.556 -31.743 1.00 90.44 176 GLN A N 1
ATOM 1406 C CA . GLN A 1 176 ? 39.768 6.871 -32.258 1.00 90.44 176 GLN A CA 1
ATOM 1407 C C . GLN A 1 176 ? 40.049 7.236 -33.717 1.00 90.44 176 GLN A C 1
ATOM 1409 O O . GLN A 1 176 ? 41.197 7.478 -34.096 1.00 90.44 176 GLN A O 1
ATOM 1414 N N . GLN A 1 177 ? 39.007 7.305 -34.545 1.00 87.50 177 GLN A N 1
ATOM 1415 C CA . GLN A 1 177 ? 39.136 7.671 -35.948 1.00 87.50 177 GLN A CA 1
ATOM 1416 C C . GLN A 1 177 ? 39.623 9.118 -36.109 1.00 87.50 177 GLN A C 1
ATOM 1418 O O . GLN A 1 177 ? 40.533 9.367 -36.900 1.00 87.50 177 GLN A O 1
ATOM 1423 N N . GLN A 1 178 ? 39.094 10.052 -35.318 1.00 86.50 178 GLN A N 1
ATOM 1424 C CA . GLN A 1 178 ? 39.547 11.444 -35.276 1.00 86.50 178 GLN A CA 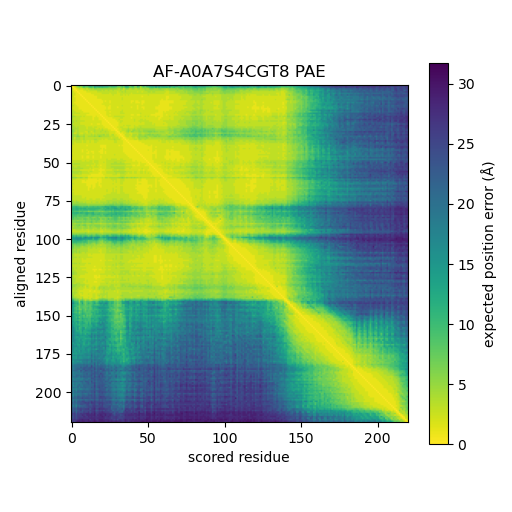1
ATOM 1425 C C . GLN A 1 178 ? 41.006 11.553 -34.830 1.00 86.50 178 GLN A C 1
ATOM 1427 O O . GLN A 1 178 ? 41.781 12.276 -35.456 1.00 86.50 178 GLN A O 1
ATOM 1432 N N . GLN A 1 179 ? 41.410 10.804 -33.800 1.00 89.88 179 GLN A N 1
ATOM 1433 C CA . GLN A 1 179 ? 42.799 10.773 -33.346 1.00 89.88 179 GLN A CA 1
ATOM 1434 C C . GLN A 1 179 ? 43.732 10.233 -34.436 1.00 89.88 179 GLN A C 1
ATOM 1436 O O . GLN A 1 179 ? 44.801 10.796 -34.667 1.00 89.88 179 GLN A O 1
ATOM 1441 N N . ARG A 1 180 ? 43.310 9.185 -35.153 1.00 87.69 180 ARG A N 1
ATOM 1442 C CA . ARG A 1 180 ? 44.057 8.646 -36.293 1.00 87.69 180 ARG A CA 1
ATOM 1443 C C . ARG A 1 180 ? 44.192 9.678 -37.407 1.00 87.69 180 ARG A C 1
ATOM 1445 O O . ARG A 1 180 ? 45.283 9.845 -37.935 1.00 87.69 180 ARG A O 1
ATOM 1452 N N . TRP A 1 181 ? 43.120 10.396 -37.745 1.00 85.44 181 TRP A N 1
ATOM 1453 C CA . TRP A 1 181 ? 43.160 11.455 -38.757 1.00 85.44 181 TRP A CA 1
ATOM 1454 C C . TRP A 1 181 ? 44.056 12.625 -38.357 1.00 85.44 181 TRP A C 1
ATOM 1456 O O . TRP A 1 181 ? 44.757 13.158 -39.211 1.00 85.44 181 TRP A O 1
ATOM 1466 N N . ALA A 1 182 ? 44.088 12.990 -37.075 1.00 84.75 182 ALA A N 1
ATOM 1467 C CA . ALA A 1 182 ? 44.955 14.053 -36.571 1.00 84.75 182 ALA A CA 1
ATOM 1468 C C . ALA A 1 182 ? 46.456 13.739 -36.725 1.00 84.75 182 ALA A C 1
ATOM 1470 O O . ALA A 1 182 ? 47.268 14.659 -36.751 1.00 84.75 182 ALA A O 1
ATOM 1471 N N . GLN A 1 183 ? 46.825 12.458 -36.840 1.00 90.31 183 GLN A N 1
ATOM 1472 C CA . GLN A 1 183 ? 48.209 12.016 -37.043 1.00 90.31 183 GLN A CA 1
ATOM 1473 C C . GLN A 1 183 ? 48.597 11.852 -38.521 1.00 90.31 183 GLN A C 1
ATOM 1475 O O . GLN A 1 183 ? 49.769 11.617 -38.814 1.00 90.31 183 GLN A O 1
ATOM 1480 N N . LEU A 1 184 ? 47.649 11.962 -39.459 1.00 87.56 184 LEU A N 1
ATOM 1481 C CA . LEU A 1 184 ? 47.930 11.779 -40.883 1.00 87.56 184 LEU A CA 1
ATOM 1482 C C . LEU A 1 184 ? 48.577 13.030 -41.503 1.00 87.56 184 LEU A C 1
ATOM 1484 O O . LEU A 1 184 ? 48.183 14.159 -41.193 1.00 87.56 184 LEU A O 1
ATOM 1488 N N . PRO A 1 185 ? 49.516 12.861 -42.449 1.00 91.38 185 PRO A N 1
ATOM 1489 C CA . PRO A 1 185 ? 50.039 13.974 -43.224 1.00 91.38 185 PRO A CA 1
ATOM 1490 C C . PRO A 1 185 ? 48.955 14.588 -44.127 1.00 91.38 185 PRO A C 1
ATOM 1492 O O . PRO A 1 185 ? 48.021 13.929 -44.590 1.00 91.38 185 PRO A O 1
ATOM 1495 N N . LYS A 1 186 ? 49.087 15.889 -44.416 1.00 88.69 186 LYS A N 1
ATOM 1496 C CA . LYS A 1 186 ? 48.069 16.689 -45.129 1.00 88.69 186 LYS A CA 1
ATOM 1497 C C . LYS A 1 186 ? 47.717 16.151 -46.526 1.00 88.69 186 LYS A C 1
ATOM 1499 O O . LYS A 1 186 ? 46.573 16.279 -46.966 1.00 88.69 186 LYS A O 1
ATOM 1504 N N . SER A 1 187 ? 48.682 15.550 -47.221 1.00 89.44 187 SER A N 1
ATOM 1505 C CA . SER A 1 187 ? 48.479 14.888 -48.516 1.00 89.44 187 SER A CA 1
ATOM 1506 C C . SER A 1 187 ? 47.533 13.690 -48.403 1.00 89.44 187 SER A C 1
ATOM 1508 O O . SER A 1 187 ? 46.577 13.590 -49.168 1.00 89.44 187 SER A O 1
ATOM 1510 N N . GLU A 1 188 ? 47.735 12.830 -47.406 1.00 86.94 188 GLU A N 1
ATOM 1511 C CA . GLU A 1 188 ? 46.884 11.663 -47.149 1.00 86.94 188 GLU A CA 1
ATOM 1512 C C . GLU A 1 188 ? 45.479 12.065 -46.692 1.00 86.94 188 GLU A C 1
ATOM 1514 O O . GLU A 1 188 ? 44.496 11.492 -47.162 1.00 86.94 188 GLU A O 1
ATOM 1519 N N . LEU A 1 189 ? 45.360 13.107 -45.861 1.00 83.88 189 LEU A N 1
ATOM 1520 C CA . LEU A 1 189 ? 44.060 13.678 -45.485 1.00 83.88 189 LEU A CA 1
ATOM 1521 C C . LEU A 1 189 ? 43.270 14.170 -46.702 1.00 83.88 189 LEU A C 1
ATOM 1523 O O . LEU A 1 189 ? 42.061 13.959 -46.779 1.00 83.88 189 LEU A O 1
ATOM 1527 N N . THR A 1 190 ? 43.944 14.796 -47.667 1.00 85.94 190 THR A N 1
ATOM 1528 C CA . THR A 1 190 ? 43.308 15.308 -48.891 1.00 85.94 190 THR A CA 1
ATOM 1529 C C . THR A 1 190 ? 42.785 14.159 -49.757 1.00 85.94 190 THR A C 1
ATOM 1531 O O . THR A 1 190 ? 41.644 14.203 -50.221 1.00 85.94 190 THR A O 1
ATOM 1534 N N . THR A 1 191 ? 43.576 13.094 -49.911 1.00 89.31 191 THR A N 1
ATOM 1535 C CA . THR A 1 191 ? 43.169 11.866 -50.611 1.00 89.31 191 THR A CA 1
ATOM 1536 C C . THR A 1 191 ? 41.972 11.200 -49.932 1.00 89.31 191 THR A C 1
ATOM 1538 O O . THR A 1 191 ? 40.985 10.883 -50.597 1.00 89.31 191 THR A O 1
ATOM 1541 N N . LEU A 1 192 ? 42.009 11.053 -48.604 1.00 86.81 192 LEU A N 1
ATOM 1542 C CA . LEU A 1 192 ? 40.915 10.468 -47.826 1.00 86.81 192 LEU A CA 1
ATOM 1543 C C . LEU A 1 192 ? 39.614 11.276 -47.973 1.00 86.81 192 LEU A C 1
ATOM 1545 O O . LEU A 1 192 ? 38.532 10.708 -48.122 1.00 86.81 192 LEU A O 1
ATOM 1549 N N . LEU A 1 193 ? 39.709 12.607 -47.955 1.00 87.44 193 LEU A N 1
ATOM 1550 C CA . LEU A 1 193 ? 38.555 13.501 -48.049 1.00 87.44 193 LEU A CA 1
ATOM 1551 C C . LEU A 1 193 ? 37.895 13.433 -49.433 1.00 87.44 193 LEU A C 1
ATOM 1553 O O . LEU A 1 193 ? 36.667 13.430 -49.529 1.00 87.4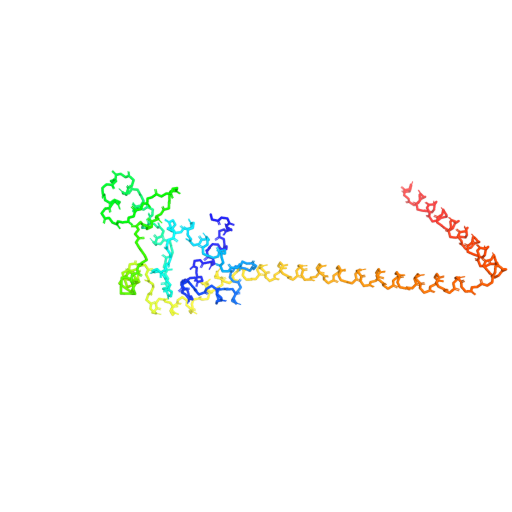4 193 LEU A O 1
ATOM 1557 N N . ASN A 1 194 ? 38.693 13.302 -50.494 1.00 89.56 194 ASN A N 1
ATOM 1558 C CA . ASN A 1 194 ? 38.187 13.087 -51.849 1.00 89.56 194 ASN A CA 1
ATOM 1559 C C . ASN A 1 194 ? 37.502 11.719 -51.991 1.00 89.56 194 ASN A C 1
ATOM 1561 O O . ASN A 1 194 ? 36.366 11.665 -52.459 1.00 89.56 194 ASN A O 1
ATOM 1565 N N . GLN A 1 195 ? 38.108 10.645 -51.472 1.00 90.31 195 GLN A N 1
ATOM 1566 C CA . GLN A 1 195 ? 37.478 9.317 -51.446 1.00 90.31 195 GLN A CA 1
ATOM 1567 C C . GLN A 1 195 ? 36.140 9.332 -50.692 1.00 90.31 195 GLN A C 1
ATOM 1569 O O . GLN A 1 195 ? 35.151 8.754 -51.144 1.00 90.31 195 GLN A O 1
ATOM 1574 N N . LYS A 1 196 ? 36.069 10.027 -49.549 1.00 88.25 196 LYS A N 1
ATOM 1575 C CA . LYS A 1 196 ? 34.821 10.162 -48.784 1.00 88.25 196 LYS A CA 1
ATOM 1576 C C . LYS A 1 196 ? 33.759 10.960 -49.536 1.00 88.25 196 LYS A C 1
ATOM 1578 O O . LYS A 1 196 ? 32.587 10.597 -49.470 1.00 88.25 196 LYS A O 1
ATOM 1583 N N . ARG A 1 197 ? 34.142 12.007 -50.275 1.00 87.69 197 ARG A N 1
ATOM 1584 C CA . ARG A 1 197 ? 33.217 12.764 -51.136 1.00 87.69 197 ARG A CA 1
ATOM 1585 C C . ARG A 1 197 ? 32.627 11.893 -52.239 1.00 87.69 197 ARG A C 1
ATOM 1587 O O . ARG A 1 197 ? 31.417 11.943 -52.437 1.00 87.69 197 ARG A O 1
ATOM 1594 N N . GLU A 1 198 ? 33.442 11.082 -52.905 1.00 90.94 198 GLU A N 1
ATOM 1595 C CA . GLU A 1 198 ? 32.973 10.151 -53.940 1.00 90.94 198 GLU A CA 1
ATOM 1596 C C . GLU A 1 198 ? 32.003 9.112 -53.368 1.00 90.94 198 GLU A C 1
ATOM 1598 O O . GLU A 1 198 ? 30.901 8.947 -53.890 1.00 90.94 198 GLU A O 1
ATOM 1603 N N . GLN A 1 199 ? 32.346 8.491 -52.232 1.00 88.06 199 GLN A N 1
ATOM 1604 C CA . GLN A 1 199 ? 31.450 7.560 -51.531 1.00 88.06 199 GLN A CA 1
ATOM 1605 C C . GLN A 1 199 ? 30.099 8.208 -51.191 1.00 88.06 199 GLN A C 1
ATOM 1607 O O . GLN A 1 199 ? 29.044 7.599 -51.369 1.00 88.06 199 GLN A O 1
ATOM 1612 N N . LEU A 1 200 ? 30.118 9.461 -50.729 1.00 88.62 200 LEU A N 1
ATOM 1613 C CA . LEU A 1 200 ? 28.905 10.191 -50.370 1.00 88.62 200 LEU A CA 1
ATOM 1614 C C . LEU A 1 200 ? 28.035 10.521 -51.594 1.00 88.62 200 LEU A C 1
ATOM 1616 O O . LEU A 1 200 ? 26.810 10.515 -51.486 1.00 88.62 200 LEU A O 1
ATOM 1620 N N . GLN A 1 201 ? 28.644 10.793 -52.752 1.00 89.31 201 GLN A N 1
ATOM 1621 C CA . GLN A 1 201 ? 27.915 10.995 -54.010 1.00 89.31 201 GLN A CA 1
ATOM 1622 C C . GLN A 1 201 ? 27.218 9.712 -54.468 1.00 89.31 201 GLN A C 1
ATOM 1624 O O . GLN A 1 201 ? 26.033 9.750 -54.800 1.00 89.31 201 GLN A O 1
ATOM 1629 N N . VAL A 1 202 ? 27.909 8.570 -54.396 1.00 91.38 202 VAL A N 1
ATOM 1630 C CA . VAL A 1 202 ? 27.325 7.259 -54.726 1.00 91.38 202 VAL A CA 1
ATOM 1631 C C . VAL A 1 202 ? 26.129 6.949 -53.821 1.00 91.38 202 VAL A C 1
ATOM 1633 O O . VAL A 1 202 ? 25.059 6.599 -54.315 1.00 91.38 202 VAL A O 1
ATOM 1636 N N . LEU A 1 203 ? 26.266 7.147 -52.504 1.00 87.31 203 LEU A N 1
ATOM 1637 C CA . LEU A 1 203 ? 25.172 6.921 -51.552 1.00 87.31 203 LEU A CA 1
ATOM 1638 C C . LEU A 1 203 ? 23.971 7.841 -51.805 1.00 87.31 203 LEU A C 1
ATOM 1640 O O . LEU A 1 203 ? 22.827 7.391 -51.750 1.00 87.31 203 LEU A O 1
ATOM 1644 N N . LYS A 1 204 ? 24.209 9.122 -52.120 1.00 87.00 204 LYS A N 1
ATOM 1645 C CA . LYS A 1 204 ? 23.134 10.055 -52.493 1.00 87.00 204 LYS A CA 1
ATOM 1646 C C . LYS A 1 204 ? 22.383 9.572 -53.728 1.00 87.00 204 LYS A C 1
ATOM 1648 O O . LYS A 1 204 ? 21.156 9.575 -53.729 1.00 87.00 204 LYS A O 1
ATOM 1653 N N . GLN A 1 205 ? 23.104 9.132 -54.756 1.00 90.19 205 GLN A N 1
ATOM 1654 C CA . GLN A 1 205 ? 22.497 8.640 -55.988 1.00 90.19 205 GLN A CA 1
ATOM 1655 C C . GLN A 1 205 ? 21.645 7.386 -55.742 1.00 90.19 205 GLN A C 1
ATOM 1657 O O . GLN A 1 205 ? 20.517 7.314 -56.225 1.00 90.19 205 GLN A O 1
ATOM 1662 N N . GLN A 1 206 ? 22.136 6.449 -54.927 1.00 88.56 206 GLN A N 1
ATOM 1663 C CA . GLN A 1 206 ? 21.380 5.260 -54.518 1.00 88.56 206 GLN A CA 1
ATOM 1664 C C . GLN A 1 206 ? 20.112 5.616 -53.730 1.00 88.56 206 GLN A C 1
ATOM 1666 O O . GLN A 1 206 ? 19.053 5.042 -53.976 1.00 88.56 206 GLN A O 1
ATOM 1671 N N . TYR A 1 207 ? 20.188 6.588 -52.815 1.00 85.19 207 TYR A N 1
ATOM 1672 C CA . TYR A 1 207 ? 19.027 7.054 -52.054 1.00 85.19 207 TYR A CA 1
ATOM 1673 C C . TYR A 1 207 ? 17.946 7.668 -52.956 1.00 85.19 207 TYR A C 1
ATOM 1675 O O . TYR A 1 207 ? 16.769 7.338 -52.811 1.00 85.19 207 TYR A O 1
ATOM 1683 N N . PHE A 1 208 ? 18.329 8.508 -53.924 1.00 87.81 208 PHE A N 1
ATOM 1684 C CA . PHE A 1 208 ? 17.374 9.078 -54.882 1.00 87.81 208 PHE A CA 1
ATOM 1685 C C . PHE A 1 208 ? 16.741 8.009 -55.780 1.00 87.81 208 PHE A C 1
ATOM 1687 O O . PHE A 1 208 ? 15.529 8.019 -55.966 1.00 87.81 208 PHE A O 1
ATOM 1694 N N . GLN A 1 209 ? 17.520 7.030 -56.252 1.00 86.00 209 GLN A N 1
ATOM 1695 C CA . GLN A 1 209 ? 16.985 5.887 -57.002 1.00 86.00 209 GLN A CA 1
ATOM 1696 C C . GLN A 1 209 ? 15.990 5.061 -56.174 1.00 86.00 209 GLN A C 1
ATOM 1698 O O . GLN A 1 209 ? 14.958 4.631 -56.690 1.00 86.00 209 GLN A O 1
ATOM 1703 N N . TRP A 1 210 ? 16.273 4.855 -54.885 1.00 86.62 210 TRP A N 1
ATOM 1704 C CA . TRP A 1 210 ? 15.370 4.154 -53.974 1.00 86.62 210 TRP A CA 1
ATOM 1705 C C . TRP A 1 210 ? 14.059 4.922 -53.746 1.00 86.62 210 TRP A C 1
ATOM 1707 O O . TRP A 1 210 ? 12.986 4.318 -53.813 1.00 86.62 210 TRP A O 1
ATOM 1717 N N . LEU A 1 211 ? 14.127 6.245 -53.540 1.00 80.19 211 LEU A N 1
ATOM 1718 C CA . LEU A 1 211 ? 12.948 7.111 -53.408 1.00 80.19 211 LEU A CA 1
ATOM 1719 C C . LEU A 1 211 ? 12.092 7.125 -54.680 1.00 80.19 211 LEU A C 1
ATOM 1721 O O . LEU A 1 211 ? 10.868 7.008 -54.595 1.00 80.19 211 LEU A O 1
ATOM 1725 N N . ASP A 1 212 ? 12.719 7.223 -55.852 1.00 81.12 212 ASP A N 1
ATOM 1726 C CA . ASP A 1 212 ? 12.020 7.191 -57.139 1.00 81.12 212 ASP A CA 1
ATOM 1727 C C . ASP A 1 212 ? 11.348 5.834 -57.387 1.00 81.12 212 ASP A C 1
ATOM 1729 O O . ASP A 1 212 ? 10.232 5.776 -57.908 1.00 81.12 212 ASP A O 1
ATOM 1733 N N . GLY A 1 213 ? 11.992 4.740 -56.967 1.00 76.19 213 GLY A N 1
ATOM 1734 C CA . GLY A 1 213 ? 11.408 3.401 -56.977 1.00 76.19 213 GLY A CA 1
ATOM 1735 C C . GLY A 1 213 ? 10.187 3.283 -56.059 1.00 76.19 213 GLY A C 1
ATOM 1736 O O . GLY A 1 213 ? 9.151 2.789 -56.495 1.00 76.19 213 GLY A O 1
ATOM 1737 N N . HIS A 1 214 ? 10.275 3.794 -54.825 1.00 70.31 214 HIS A N 1
ATOM 1738 C CA . HIS A 1 214 ? 9.176 3.781 -53.845 1.00 70.31 214 HIS A CA 1
ATOM 1739 C C . HIS A 1 214 ? 7.993 4.688 -54.229 1.00 70.31 214 HIS A C 1
ATOM 1741 O O . HIS A 1 214 ? 6.837 4.365 -53.960 1.00 70.31 214 HIS A O 1
ATOM 1747 N N . SER A 1 215 ? 8.259 5.821 -54.880 1.00 63.03 215 SER A N 1
ATOM 1748 C CA . SER A 1 215 ? 7.227 6.747 -55.372 1.00 63.03 215 SER A CA 1
ATOM 1749 C C . SER A 1 215 ? 6.388 6.140 -56.506 1.00 63.03 215 SER A C 1
ATOM 1751 O O . SER A 1 215 ? 5.205 6.450 -56.649 1.00 63.03 215 SER A O 1
ATOM 1753 N N . ARG A 1 216 ? 6.978 5.239 -57.303 1.00 59.94 216 ARG A N 1
ATOM 1754 C CA . ARG A 1 216 ? 6.286 4.536 -58.395 1.00 59.94 216 ARG A CA 1
ATOM 1755 C C . ARG A 1 216 ? 5.409 3.389 -57.897 1.00 59.94 216 ARG A C 1
ATOM 1757 O O . ARG A 1 216 ? 4.332 3.197 -58.448 1.00 59.94 216 ARG A O 1
ATOM 1764 N N . THR A 1 217 ? 5.821 2.677 -56.849 1.00 59.50 217 THR A N 1
ATOM 1765 C CA . THR A 1 217 ? 5.023 1.603 -56.231 1.00 59.50 217 THR A CA 1
ATOM 1766 C C . THR A 1 217 ? 3.838 2.104 -55.403 1.00 59.50 217 THR A C 1
ATOM 1768 O O . THR A 1 217 ? 2.888 1.356 -55.234 1.00 59.50 217 THR A O 1
ATOM 1771 N N . LEU A 1 218 ? 3.848 3.350 -54.916 1.00 53.97 218 LEU A N 1
ATOM 1772 C CA . LEU A 1 218 ? 2.709 3.957 -54.200 1.00 53.97 218 LEU A CA 1
ATOM 1773 C C . LEU A 1 218 ? 1.658 4.612 -55.122 1.00 53.97 218 LEU A C 1
ATOM 1775 O O . LEU A 1 218 ? 0.635 5.087 -54.635 1.00 53.97 218 LEU A O 1
ATOM 1779 N N . LYS A 1 219 ? 1.914 4.684 -56.436 1.00 54.91 219 LYS A N 1
ATOM 1780 C CA . LYS A 1 219 ? 1.007 5.262 -57.450 1.00 54.91 219 LYS A CA 1
ATOM 1781 C C . LYS A 1 219 ? 0.283 4.213 -58.311 1.00 54.91 219 LYS A C 1
ATOM 1783 O O . LYS A 1 219 ? -0.448 4.604 -59.220 1.00 54.91 219 LYS A O 1
ATOM 1788 N N . GLN A 1 220 ? 0.506 2.925 -58.049 1.00 47.09 220 GLN A N 1
ATOM 1789 C CA . GLN A 1 220 ? -0.244 1.792 -58.606 1.00 47.09 220 GLN A CA 1
ATOM 1790 C C . GLN A 1 220 ? -1.191 1.244 -57.542 1.00 47.09 220 GLN A C 1
ATOM 1792 O O . GLN A 1 220 ? -2.299 0.822 -57.932 1.00 47.09 220 GLN A O 1
#

Sequence (220 aa):
VGLSDVDLQSFKNGVKLFGFGRWTKLNHVGLLPGRGTADYVEISQRFLKQQSLSALAGLHLDMDKLRAHNEELIRELQESPDKARIMGLLVRNGVLVNVGGQLTTEEKLQRIKANQERFGLTPAEVTQLARDQDFLDQTFRAKQRGLKVREKDLKAQQRFIKSRREALWQDAELAQQQQRWAQLPKSELTTLLNQKREQLQVLKQQYFQWLDGHSRTLKQ